Protein AF-A0A0N4UDK6-F1 (afdb_monomer_lite)

InterPro domains:
  IPR007019 Surfeit locus 6 [PTHR14369] (32-236)
  IPR029190 Ribosomal RNA-processing protein 14/surfeit locus protein 6, C-terminal domain [PF04935] (43-226)

Organism: Dracunculus medinensis (NCBI:txid318479)

pLDDT: mean 81.79, std 20.84, range [28.78, 98.62]

Sequence (236 aa):
MKSDVGTSNFDINAQKKNLSVICTENDNFANIDPLENRRLAMKKLEAKLEQLRGNKSAHQYEEERKAKRRLSKLKSKVRKKAMKEEGSKENKGYKFQIHFFRIHLKKSKKSKRDEFTGKDYKRLLEKADKRMERIEAIREKNPEKASHIEENIRWNKSFRRVEGQKIKDDPDLLRKSLLRKQKMKEIRRKKWDKRIQFTERKQALKQEKRMSNIQKRKESIKMKKLQKARKKGRIL

Foldseek 3Di:
DDDDDDDDDPDPVPPPPPPPDDDDPDDPVPDPDPVNVVVVVVVVVVVVVVVVVDVQDPVNVVVVVVVVVVVVVVVVVVVVVVVVVVVPDDDDDDDPPVPVPVPCPPPDPVNVLLAQADDPLVVLLVSLVVVVVVLVVVCVVPVVVSVVVVVVSVVVVVVCVVVVGDHDNDNVVSVVSVVVVVVVVVVVVVVVVVVVVVVVVVVVVVVVVVVVVVVVVVVVVVVVVVVVCVVVVNDD

Structure (mmCIF, N/CA/C/O backbone):
data_AF-A0A0N4UDK6-F1
#
_entry.id   AF-A0A0N4UDK6-F1
#
loop_
_atom_site.group_PDB
_atom_site.id
_atom_site.type_symbol
_atom_site.label_atom_id
_atom_site.label_alt_id
_atom_site.label_comp_id
_atom_site.label_asym_id
_atom_site.label_entity_id
_atom_site.label_seq_id
_atom_site.pdbx_PDB_ins_code
_atom_site.Cartn_x
_atom_site.Cartn_y
_atom_site.Cartn_z
_atom_site.occupancy
_atom_site.B_iso_or_equiv
_atom_site.auth_seq_id
_atom_site.auth_comp_id
_atom_site.auth_asym_id
_atom_site.auth_atom_id
_atom_site.pdbx_PDB_model_num
ATOM 1 N N . MET A 1 1 ? -11.840 -31.055 -59.568 1.00 46.69 1 MET A N 1
ATOM 2 C CA . MET A 1 1 ? -11.324 -30.712 -58.218 1.00 46.69 1 MET A CA 1
ATOM 3 C C . MET A 1 1 ? -9.956 -30.071 -58.436 1.00 46.69 1 MET A C 1
ATOM 5 O O . MET A 1 1 ? -9.103 -30.743 -58.983 1.00 46.69 1 MET A O 1
ATOM 9 N N . LYS A 1 2 ? -9.709 -28.778 -58.221 1.00 41.22 2 LYS A N 1
ATOM 10 C CA . LYS A 1 2 ? -9.958 -27.947 -57.035 1.00 41.22 2 LYS A CA 1
ATOM 11 C C . LYS A 1 2 ? -10.551 -26.582 -57.411 1.00 41.22 2 LYS A C 1
ATOM 13 O O . LYS A 1 2 ? -10.249 -26.032 -58.461 1.00 41.22 2 LYS A O 1
ATOM 18 N N . SER A 1 3 ? -11.407 -26.097 -56.524 1.00 40.62 3 SER A N 1
ATOM 19 C CA . SER A 1 3 ? -11.959 -24.750 -56.433 1.00 40.62 3 SER A CA 1
ATOM 20 C C . SER A 1 3 ? -10.946 -23.793 -55.802 1.00 40.62 3 SER A C 1
ATOM 22 O O . SER A 1 3 ? -10.449 -24.119 -54.727 1.00 40.62 3 SER A O 1
ATOM 24 N N . ASP A 1 4 ? -10.744 -22.609 -56.382 1.00 43.25 4 ASP A N 1
ATOM 25 C CA . ASP A 1 4 ? -10.165 -21.455 -55.686 1.00 43.25 4 ASP A CA 1
ATOM 26 C C . ASP A 1 4 ? -11.100 -20.251 -55.854 1.00 43.25 4 ASP A C 1
ATOM 28 O O . ASP A 1 4 ? -11.402 -19.797 -56.958 1.00 43.25 4 ASP A O 1
ATOM 32 N N . VAL A 1 5 ? -11.625 -19.789 -54.719 1.00 44.59 5 VAL A N 1
ATOM 33 C CA . VAL A 1 5 ? -12.582 -18.690 -54.588 1.00 44.59 5 VAL A CA 1
ATOM 34 C C . VAL A 1 5 ? -11.789 -17.384 -54.533 1.00 44.59 5 VAL A C 1
ATOM 36 O O . VAL A 1 5 ? -11.236 -17.023 -53.497 1.00 44.59 5 VAL A O 1
ATOM 39 N N . GLY A 1 6 ? -11.706 -16.689 -55.667 1.00 43.25 6 GLY A N 1
ATOM 40 C CA . GLY A 1 6 ? -11.107 -15.362 -55.768 1.00 43.25 6 GLY A CA 1
ATOM 41 C C . GLY A 1 6 ? -12.021 -14.298 -55.164 1.00 43.25 6 GLY A C 1
ATOM 42 O O . GLY A 1 6 ? -13.069 -13.975 -55.716 1.00 43.25 6 GLY A O 1
ATOM 43 N N . THR A 1 7 ? -11.617 -13.746 -54.024 1.00 43.59 7 THR A N 1
ATOM 44 C CA . THR A 1 7 ? -12.208 -12.556 -53.405 1.00 43.59 7 THR A CA 1
ATOM 45 C C . THR A 1 7 ? -12.218 -11.379 -54.383 1.00 43.59 7 THR A C 1
ATOM 47 O O . THR A 1 7 ? -11.163 -10.872 -54.766 1.00 43.59 7 THR A O 1
ATOM 50 N N . SER A 1 8 ? -13.419 -10.937 -54.763 1.00 42.22 8 SER A N 1
ATOM 51 C CA . SER A 1 8 ? -13.664 -9.744 -55.570 1.00 42.22 8 SER A CA 1
ATOM 52 C C . SER A 1 8 ? -13.243 -8.492 -54.798 1.00 42.22 8 SER A C 1
ATOM 54 O O . SER A 1 8 ? -13.936 -8.051 -53.877 1.00 42.22 8 SER A O 1
ATOM 56 N N . ASN A 1 9 ? -12.101 -7.920 -55.171 1.00 41.62 9 ASN A N 1
ATOM 57 C CA . ASN A 1 9 ? -11.689 -6.605 -54.705 1.00 41.62 9 ASN A CA 1
ATOM 58 C C . ASN A 1 9 ? -12.607 -5.551 -55.327 1.00 41.62 9 ASN A C 1
ATOM 60 O O . ASN A 1 9 ? -12.623 -5.339 -56.535 1.00 41.62 9 ASN A O 1
ATOM 64 N N . PHE A 1 10 ? -13.403 -4.929 -54.465 1.00 38.16 10 PHE A N 1
ATOM 65 C CA . PHE A 1 10 ? -14.299 -3.828 -54.779 1.00 38.16 10 PHE A CA 1
ATOM 66 C C . PHE A 1 10 ? -13.444 -2.592 -55.103 1.00 38.16 10 PHE A C 1
ATOM 68 O O . PHE A 1 10 ? -12.841 -1.988 -54.214 1.00 38.16 10 PHE A O 1
ATOM 75 N N . ASP A 1 11 ? -13.329 -2.265 -56.389 1.00 41.12 11 ASP A N 1
ATOM 76 C CA . ASP A 1 11 ? -12.462 -1.200 -56.892 1.00 41.12 11 ASP A CA 1
ATOM 77 C C . ASP A 1 11 ? -12.975 0.190 -56.474 1.00 41.12 11 ASP A C 1
ATOM 79 O O . ASP A 1 11 ? -13.940 0.737 -57.011 1.00 41.12 11 ASP A O 1
ATOM 83 N N . ILE A 1 12 ? -12.272 0.800 -55.517 1.00 46.69 12 ILE A N 1
ATOM 84 C CA . ILE A 1 12 ? -12.523 2.147 -54.966 1.00 46.69 12 ILE A CA 1
ATOM 85 C C . ILE A 1 12 ? -12.331 3.256 -56.029 1.00 46.69 12 ILE A C 1
ATOM 87 O O . ILE A 1 12 ? -12.726 4.407 -55.829 1.00 46.69 12 ILE A O 1
ATOM 91 N N . ASN A 1 13 ? -11.774 2.927 -57.197 1.00 49.16 13 ASN A N 1
ATOM 92 C CA . ASN A 1 13 ? -11.483 3.894 -58.256 1.00 49.16 13 ASN A CA 1
ATOM 93 C C . ASN A 1 13 ? -12.717 4.413 -59.012 1.00 49.16 13 ASN A C 1
ATOM 95 O O . ASN A 1 13 ? -12.634 5.471 -59.636 1.00 49.16 13 ASN A O 1
ATOM 99 N N . ALA A 1 14 ? -13.869 3.738 -58.938 1.00 51.34 14 ALA A N 1
ATOM 100 C CA . ALA A 1 14 ? -15.046 4.146 -59.708 1.00 51.34 14 ALA A CA 1
ATOM 101 C C . ALA A 1 14 ? -15.715 5.435 -59.184 1.00 51.34 14 ALA A C 1
ATOM 103 O O . ALA A 1 14 ? -16.272 6.199 -59.968 1.00 51.34 14 ALA A O 1
ATOM 104 N N . GLN A 1 15 ? -15.633 5.733 -57.881 1.00 46.38 15 GLN A N 1
ATOM 105 C CA . GLN A 1 15 ? -16.395 6.849 -57.294 1.00 46.38 15 GLN A CA 1
ATOM 106 C C . GLN A 1 15 ? -15.696 8.216 -57.344 1.00 46.38 15 GLN A C 1
ATOM 108 O O . GLN A 1 15 ? -16.333 9.234 -57.084 1.00 46.38 15 GLN A O 1
ATOM 113 N N . LYS A 1 16 ? -14.413 8.290 -57.722 1.00 45.53 16 LYS A N 1
ATOM 114 C CA . LYS A 1 16 ? -13.683 9.573 -57.758 1.00 45.53 16 LYS A CA 1
ATOM 115 C C . LYS A 1 16 ? -13.887 10.399 -59.033 1.00 45.53 16 LYS A C 1
ATOM 117 O O . LYS A 1 16 ? -13.431 11.536 -59.076 1.00 45.53 16 LYS A O 1
ATOM 122 N N . LYS A 1 17 ? -14.591 9.885 -60.047 1.00 46.41 17 LYS A N 1
ATOM 123 C CA . LYS A 1 17 ? -14.790 10.610 -61.317 1.00 46.41 17 LYS A CA 1
ATOM 124 C C . LYS A 1 17 ? -15.818 11.747 -61.264 1.00 46.41 17 LYS A C 1
ATOM 126 O O . LYS A 1 17 ? -15.806 12.574 -62.160 1.00 46.41 17 LYS A O 1
ATOM 131 N N . ASN A 1 18 ? -16.657 11.836 -60.229 1.00 42.22 18 ASN A N 1
ATOM 132 C CA . ASN A 1 18 ? -17.708 12.865 -60.159 1.00 42.22 18 ASN A CA 1
ATOM 133 C C . ASN A 1 18 ? -17.355 14.112 -59.333 1.00 42.22 18 ASN A C 1
ATOM 135 O O . ASN A 1 18 ? -18.202 14.983 -59.168 1.00 42.22 18 ASN A O 1
ATOM 139 N N . LEU A 1 19 ? -16.122 14.232 -58.830 1.00 40.19 19 LEU A N 1
ATOM 140 C CA . LEU A 1 19 ? -15.683 15.406 -58.062 1.00 40.19 19 LEU A CA 1
ATOM 141 C C . LEU A 1 19 ? -14.596 16.205 -58.797 1.00 40.19 19 LEU A C 1
ATOM 143 O O . LEU A 1 19 ? -13.672 16.729 -58.183 1.00 40.19 19 LEU A O 1
ATOM 147 N N . SER A 1 20 ? -14.682 16.262 -60.127 1.00 37.09 20 SER A N 1
ATOM 148 C CA . SER A 1 20 ? -13.764 17.010 -60.992 1.00 37.09 20 SER A CA 1
ATOM 149 C C . SER A 1 20 ? -14.450 18.231 -61.603 1.00 37.09 20 SER A C 1
ATOM 151 O O . SER A 1 20 ? -14.471 18.382 -62.819 1.00 37.09 20 SER A O 1
ATOM 153 N N . VAL A 1 21 ? -15.062 19.087 -60.784 1.00 38.84 21 VAL A N 1
ATOM 154 C CA . VAL A 1 21 ? -15.531 20.405 -61.230 1.00 38.84 21 VAL A CA 1
ATOM 155 C C . VAL A 1 21 ? -15.304 21.385 -60.077 1.00 38.84 21 VAL A C 1
ATOM 157 O O . VAL A 1 21 ? -15.968 21.299 -59.050 1.00 38.84 21 VAL A O 1
ATOM 160 N N . ILE A 1 22 ? -14.351 22.304 -60.272 1.00 32.62 22 ILE A N 1
ATOM 161 C CA . ILE A 1 22 ? -14.009 23.457 -59.415 1.00 32.62 22 ILE A CA 1
ATOM 162 C C . ILE A 1 22 ? -13.028 23.150 -58.267 1.00 32.62 22 ILE A C 1
ATOM 164 O O . ILE A 1 22 ? -13.377 23.144 -57.093 1.00 32.62 22 ILE A O 1
ATOM 168 N N . CYS A 1 23 ? -11.753 22.980 -58.612 1.00 28.78 23 CYS A N 1
ATOM 169 C CA . CYS A 1 23 ? -10.631 23.442 -57.792 1.00 28.78 23 CYS A CA 1
ATOM 170 C C . CYS A 1 23 ? -9.628 24.050 -58.769 1.00 28.78 23 CYS A C 1
ATOM 172 O O . CYS A 1 23 ? -9.112 23.361 -59.647 1.00 28.78 23 CYS A O 1
ATOM 174 N N . THR A 1 24 ? -9.465 25.364 -58.669 1.00 36.28 24 THR A N 1
ATOM 175 C CA . THR A 1 24 ? -8.584 26.176 -59.501 1.00 36.28 24 THR A CA 1
ATOM 176 C C . THR A 1 24 ? -7.159 25.648 -59.438 1.00 36.28 24 THR A C 1
ATOM 178 O O . THR A 1 24 ? -6.625 25.369 -58.367 1.00 36.28 24 THR A O 1
ATOM 181 N N . GLU A 1 25 ? -6.585 25.502 -60.622 1.00 42.53 25 GLU A N 1
ATOM 182 C CA . GLU A 1 25 ? -5.239 25.043 -60.920 1.00 42.53 25 GLU A CA 1
ATOM 183 C C . GLU A 1 25 ? -4.208 25.793 -60.063 1.00 42.53 25 GLU A C 1
ATOM 185 O O . GLU A 1 25 ? -3.965 26.973 -60.301 1.00 42.53 25 GLU A O 1
ATOM 190 N N . ASN A 1 26 ? -3.681 25.124 -59.024 1.00 43.06 26 ASN A N 1
ATOM 191 C CA . ASN A 1 26 ? -2.327 25.260 -58.442 1.00 43.06 26 ASN A CA 1
ATOM 192 C C . ASN A 1 26 ? -2.214 24.804 -56.969 1.00 43.06 26 ASN A C 1
ATOM 194 O O . ASN A 1 26 ? -1.383 25.324 -56.232 1.00 43.06 26 ASN A O 1
ATOM 198 N N . ASP A 1 27 ? -2.946 23.778 -56.528 1.00 35.38 27 ASP A N 1
ATOM 199 C CA . ASP A 1 27 ? -2.642 23.122 -55.246 1.00 35.38 27 ASP A CA 1
ATOM 200 C C . ASP A 1 27 ? -1.814 21.848 -55.472 1.00 35.38 27 ASP A C 1
ATOM 202 O O . ASP A 1 27 ? -2.305 20.717 -55.479 1.00 35.38 27 ASP A O 1
ATOM 206 N N . ASN A 1 28 ? -0.506 22.038 -55.660 1.00 42.78 28 ASN A N 1
ATOM 207 C CA . ASN A 1 28 ? 0.491 20.968 -55.607 1.00 42.78 28 ASN A CA 1
ATOM 208 C C . ASN A 1 28 ? 0.583 20.403 -54.172 1.00 42.78 28 ASN A C 1
ATOM 210 O O . ASN A 1 28 ? 1.475 20.753 -53.402 1.00 42.78 28 ASN A O 1
ATOM 214 N N . PHE A 1 29 ? -0.303 19.471 -53.809 1.00 46.41 29 PHE A N 1
ATOM 215 C CA . PHE A 1 29 ? -0.310 18.765 -52.513 1.00 46.41 29 PHE A CA 1
ATOM 216 C C . PHE A 1 29 ? 0.897 17.828 -52.265 1.00 46.41 29 PHE A C 1
ATOM 218 O O . PHE A 1 29 ? 0.921 17.103 -51.270 1.00 46.41 29 PHE A O 1
ATOM 225 N N . ALA A 1 30 ? 1.914 17.818 -53.133 1.00 46.06 30 ALA A N 1
ATOM 226 C CA . ALA A 1 30 ? 3.021 16.858 -53.075 1.00 46.06 30 ALA A CA 1
ATOM 227 C C . ALA A 1 30 ? 4.320 17.379 -52.422 1.00 46.06 30 ALA A C 1
ATOM 229 O O . ALA A 1 30 ? 5.269 16.612 -52.306 1.00 46.06 30 ALA A O 1
ATOM 230 N N . ASN A 1 31 ? 4.387 18.636 -51.961 1.00 51.00 31 ASN A N 1
ATOM 231 C CA . ASN A 1 31 ? 5.608 19.212 -51.365 1.00 51.00 31 ASN A CA 1
ATOM 232 C C . ASN A 1 31 ? 5.338 20.120 -50.148 1.00 51.00 31 ASN A C 1
ATOM 234 O O . ASN A 1 31 ? 5.901 21.204 -50.034 1.00 51.00 31 ASN A O 1
ATOM 238 N N . ILE A 1 32 ? 4.493 19.687 -49.206 1.00 52.47 32 ILE A N 1
ATOM 239 C CA . ILE A 1 32 ? 4.397 20.370 -47.904 1.00 52.47 32 ILE A CA 1
ATOM 240 C C . ILE A 1 32 ? 5.602 19.939 -47.053 1.00 52.47 32 ILE A C 1
ATOM 242 O O . ILE A 1 32 ? 5.598 18.865 -46.448 1.00 52.47 32 ILE A O 1
ATOM 246 N N . ASP A 1 33 ? 6.649 20.768 -47.032 1.00 71.75 33 ASP A N 1
ATOM 247 C CA . ASP A 1 33 ? 7.856 20.578 -46.220 1.00 71.75 33 ASP A CA 1
ATOM 248 C C . ASP A 1 33 ? 7.470 20.333 -44.739 1.00 71.75 33 ASP A C 1
ATOM 250 O O . ASP A 1 33 ? 6.726 21.130 -44.150 1.00 71.75 33 ASP A O 1
ATOM 254 N N . PRO A 1 34 ? 7.969 19.264 -44.079 1.00 75.88 34 PRO A N 1
ATOM 255 C CA . PRO A 1 34 ? 7.822 19.063 -42.635 1.00 75.88 34 PRO A CA 1
ATOM 256 C C . PRO A 1 34 ? 8.117 20.313 -41.785 1.00 75.88 34 PRO A C 1
ATOM 258 O O . PRO A 1 34 ? 7.550 20.474 -40.696 1.00 75.88 34 PRO A O 1
ATOM 261 N N . LEU A 1 35 ? 8.979 21.214 -42.269 1.00 80.31 35 LEU A N 1
ATOM 262 C CA . LEU A 1 35 ? 9.288 22.479 -41.611 1.00 80.31 35 LEU A CA 1
ATOM 263 C C . LEU A 1 35 ? 8.105 23.460 -41.596 1.00 80.31 35 LEU A C 1
ATOM 265 O O . LEU A 1 35 ? 7.903 24.157 -40.599 1.00 80.31 35 LEU A O 1
ATOM 269 N N . GLU A 1 36 ? 7.293 23.497 -42.649 1.00 81.62 36 GLU A N 1
ATOM 270 C CA . GLU A 1 36 ? 6.146 24.400 -42.768 1.00 81.62 36 GLU A CA 1
ATOM 271 C C . GLU A 1 36 ? 4.991 23.972 -41.856 1.00 81.62 36 GLU A C 1
ATOM 273 O O . GLU A 1 36 ? 4.435 24.790 -41.118 1.00 81.62 36 GLU A O 1
ATOM 278 N N . ASN A 1 37 ? 4.744 22.662 -41.760 1.00 80.56 37 ASN A N 1
ATOM 279 C CA . ASN A 1 37 ? 3.821 22.093 -40.774 1.00 80.56 37 ASN A CA 1
ATOM 280 C C . ASN A 1 37 ? 4.225 22.449 -39.334 1.00 80.56 37 ASN A C 1
ATOM 282 O O . ASN A 1 37 ? 3.378 22.802 -38.507 1.00 80.56 37 ASN A O 1
ATOM 286 N N . ARG A 1 38 ? 5.530 22.413 -39.028 1.00 84.19 38 ARG A N 1
ATOM 287 C CA . ARG A 1 38 ? 6.056 22.838 -37.723 1.00 84.19 38 ARG A CA 1
ATOM 288 C C . ARG A 1 38 ? 5.842 24.334 -37.488 1.00 84.19 38 ARG A C 1
ATOM 290 O O . ARG A 1 38 ? 5.436 24.706 -36.388 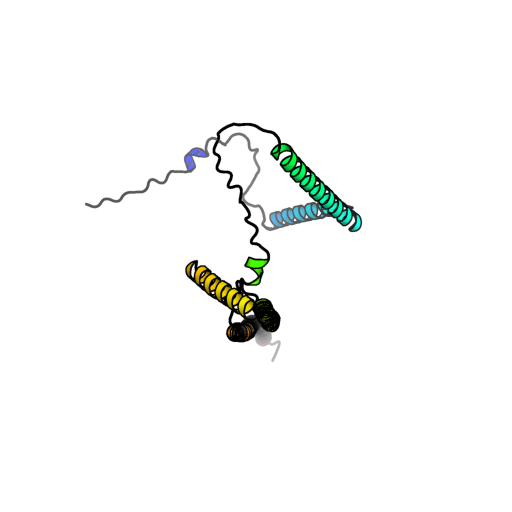1.00 84.19 38 ARG A O 1
ATOM 297 N N . ARG A 1 39 ? 6.080 25.186 -38.492 1.00 88.06 39 ARG A N 1
ATOM 298 C CA . ARG A 1 39 ? 5.824 26.638 -38.406 1.00 88.06 39 ARG A CA 1
ATOM 299 C C . ARG A 1 39 ? 4.348 26.927 -38.133 1.00 88.06 39 ARG A C 1
ATOM 301 O O . ARG A 1 39 ? 4.042 27.690 -37.219 1.00 88.06 39 ARG A O 1
ATOM 308 N N . LEU A 1 40 ? 3.437 26.263 -38.845 1.00 90.31 40 LEU A N 1
ATOM 309 C CA . LEU A 1 40 ? 1.996 26.402 -38.632 1.00 90.31 40 LEU A CA 1
ATOM 310 C C . LEU A 1 40 ? 1.575 25.937 -37.230 1.00 90.31 40 LEU A C 1
ATOM 312 O O . LEU A 1 40 ? 0.766 26.596 -36.577 1.00 90.31 40 LEU A O 1
ATOM 316 N N . ALA A 1 41 ? 2.139 24.828 -36.742 1.00 91.50 41 ALA A N 1
ATOM 317 C CA . ALA A 1 41 ? 1.888 24.335 -35.390 1.00 91.50 41 ALA A CA 1
ATOM 318 C C . ALA A 1 41 ? 2.382 25.315 -34.311 1.00 91.50 41 ALA A C 1
ATOM 320 O O . ALA A 1 41 ? 1.658 25.565 -33.347 1.00 91.50 41 ALA A O 1
ATOM 321 N N . MET A 1 42 ? 3.567 25.910 -34.491 1.00 93.56 42 MET A N 1
ATOM 322 C CA . MET A 1 42 ? 4.095 26.942 -33.590 1.00 93.56 42 MET A CA 1
ATOM 323 C C . MET A 1 42 ? 3.217 28.195 -33.595 1.00 93.56 42 MET A C 1
ATOM 325 O O . MET A 1 42 ? 2.846 28.665 -32.527 1.00 93.56 42 MET A O 1
ATOM 329 N N . LYS A 1 43 ? 2.787 28.669 -34.771 1.00 92.06 43 LYS A N 1
ATOM 330 C CA . LYS A 1 43 ? 1.879 29.821 -34.897 1.00 92.06 43 LYS A CA 1
ATOM 331 C C . LYS A 1 43 ? 0.527 29.567 -34.217 1.00 92.06 43 LYS A C 1
ATOM 333 O O . LYS A 1 43 ? 0.011 30.432 -33.516 1.00 92.06 43 LYS A O 1
ATOM 338 N N . LYS A 1 44 ? -0.035 28.358 -34.360 1.00 93.06 44 LYS A N 1
ATOM 339 C CA . LYS A 1 44 ? -1.259 27.934 -33.648 1.00 93.06 44 LYS A CA 1
ATOM 340 C C . LYS A 1 44 ? -1.059 27.880 -32.130 1.00 93.06 44 LYS A C 1
ATOM 342 O O . LYS A 1 44 ? -1.963 28.253 -31.386 1.00 93.06 44 LYS A O 1
ATOM 347 N N . LEU A 1 45 ? 0.098 27.400 -31.668 1.00 92.19 45 LEU A N 1
ATOM 348 C CA . LEU A 1 45 ? 0.448 27.371 -30.247 1.00 92.19 45 LEU A CA 1
ATOM 349 C C . LEU A 1 45 ? 0.561 28.793 -29.686 1.00 92.19 45 LEU A C 1
ATOM 351 O O . LEU A 1 45 ? 0.012 29.070 -28.626 1.00 92.19 45 LEU A O 1
ATOM 355 N N . GLU A 1 46 ? 1.236 29.681 -30.409 1.00 92.12 46 GLU A N 1
ATOM 356 C CA . GLU A 1 46 ? 1.454 31.075 -30.031 1.00 92.12 46 GLU A CA 1
ATOM 357 C C . GLU A 1 46 ? 0.133 31.847 -29.954 1.00 92.12 46 GLU A C 1
ATOM 359 O O . GLU A 1 46 ? -0.165 32.419 -28.910 1.00 92.12 46 GLU A O 1
ATOM 364 N N . ALA A 1 47 ? -0.738 31.716 -30.961 1.00 89.50 47 ALA A N 1
ATOM 365 C CA . ALA A 1 47 ? -2.092 32.276 -30.930 1.00 89.50 47 ALA A CA 1
ATOM 366 C C . ALA A 1 47 ? -2.928 31.735 -29.752 1.00 89.50 47 ALA A C 1
ATOM 368 O O . ALA A 1 47 ? -3.693 32.462 -29.120 1.00 89.50 47 ALA A O 1
ATOM 369 N N . LYS A 1 48 ? -2.771 30.450 -29.404 1.00 89.88 48 LYS A N 1
ATOM 370 C CA . LYS A 1 48 ? -3.444 29.858 -28.239 1.00 89.88 48 LYS A CA 1
ATOM 371 C C . LYS A 1 48 ? -2.881 30.379 -26.916 1.00 89.88 48 LYS A C 1
ATOM 373 O O . LYS A 1 48 ? -3.643 30.563 -25.970 1.00 89.88 48 LYS A O 1
ATOM 378 N N . LEU A 1 49 ? -1.571 30.609 -26.832 1.00 86.62 49 LEU A N 1
ATOM 379 C CA . LEU A 1 49 ? -0.936 31.235 -25.672 1.00 86.62 49 LEU A CA 1
ATOM 380 C C . LEU A 1 49 ? -1.373 32.693 -25.526 1.00 86.62 49 LEU A C 1
ATOM 382 O O . LEU A 1 49 ? -1.633 33.117 -24.407 1.00 86.62 49 LEU A O 1
ATOM 386 N N . GLU A 1 50 ? -1.516 33.427 -26.625 1.00 84.31 50 GLU A N 1
ATOM 387 C CA . GLU A 1 50 ? -2.030 34.797 -26.641 1.00 84.31 50 GLU A CA 1
ATOM 388 C C . GLU A 1 50 ? -3.486 34.864 -26.155 1.00 84.31 50 GLU A C 1
ATOM 390 O O . GLU A 1 50 ? -3.798 35.657 -25.273 1.00 84.31 50 GLU A O 1
ATOM 395 N N . GLN A 1 51 ? -4.353 33.946 -26.596 1.00 81.44 51 GLN A N 1
ATOM 396 C CA . GLN A 1 51 ? -5.715 33.817 -26.050 1.00 81.44 51 GLN A CA 1
ATOM 397 C C . GLN A 1 51 ? -5.735 33.457 -24.554 1.00 81.44 51 GLN A C 1
ATOM 399 O O . GLN A 1 51 ? -6.632 33.874 -23.819 1.00 81.44 51 GLN A O 1
ATOM 404 N N . LEU A 1 52 ? -4.769 32.653 -24.094 1.00 77.94 52 LEU A N 1
ATOM 405 C CA . LEU A 1 52 ? -4.636 32.258 -22.688 1.00 77.94 52 LEU A CA 1
ATOM 406 C C . LEU A 1 52 ? -3.972 33.328 -21.820 1.00 77.94 52 LEU A C 1
ATOM 408 O O . LEU A 1 52 ? -4.190 33.318 -20.605 1.00 77.94 52 LEU A O 1
ATOM 412 N N . ARG A 1 53 ? -3.230 34.274 -22.412 1.00 77.62 53 ARG A N 1
ATOM 413 C CA . ARG A 1 53 ? -2.850 35.549 -21.789 1.00 77.62 53 ARG A CA 1
ATOM 414 C C . ARG A 1 53 ? -4.097 36.428 -21.661 1.00 77.62 53 ARG A C 1
ATOM 416 O O . ARG A 1 53 ? -4.161 37.546 -22.150 1.00 77.62 53 ARG A O 1
ATOM 423 N N . GLY A 1 54 ? -5.123 35.923 -20.985 1.00 68.06 54 GLY A N 1
ATOM 424 C CA . GLY A 1 54 ? -6.189 36.774 -20.498 1.00 68.06 54 GLY A CA 1
ATOM 425 C C . GLY A 1 54 ? -5.581 37.776 -19.525 1.00 68.06 54 GLY A C 1
ATOM 426 O O . GLY A 1 54 ? -4.875 37.382 -18.599 1.00 68.06 54 GLY A O 1
ATOM 427 N N . ASN A 1 55 ? -5.910 39.056 -19.689 1.00 72.38 55 ASN A N 1
ATOM 428 C CA . ASN A 1 55 ? -5.497 40.161 -18.809 1.00 72.38 55 ASN A CA 1
ATOM 429 C C . ASN A 1 55 ? -6.073 40.062 -17.382 1.00 72.38 55 ASN A C 1
ATOM 431 O O . ASN A 1 55 ? -6.116 41.048 -16.648 1.00 72.38 55 ASN A O 1
ATOM 435 N N . LYS A 1 56 ? -6.567 38.884 -16.986 1.00 80.19 56 LYS A N 1
ATOM 436 C CA . LYS A 1 56 ? -7.147 38.660 -15.675 1.00 80.19 56 LYS A CA 1
ATOM 437 C C . LYS A 1 56 ? -6.026 38.411 -14.678 1.00 80.19 56 LYS A C 1
ATOM 439 O O . LYS A 1 56 ? -5.307 37.418 -14.788 1.00 80.19 56 LYS A O 1
ATOM 444 N N . SER A 1 57 ? -5.900 39.282 -13.684 1.00 83.56 57 SER A N 1
ATOM 445 C CA . SER A 1 57 ? -4.960 39.059 -12.586 1.00 83.56 57 SER A CA 1
ATOM 446 C C . SER A 1 57 ? -5.284 37.741 -11.865 1.00 83.56 57 SER A C 1
ATOM 448 O O . SER A 1 57 ? -6.435 37.293 -11.842 1.00 83.56 57 SER A O 1
ATOM 450 N N . ALA A 1 58 ? -4.288 37.103 -11.238 1.00 85.94 58 ALA A N 1
ATOM 451 C CA . ALA A 1 58 ? -4.499 35.859 -10.484 1.00 85.94 58 ALA A CA 1
ATOM 452 C C . ALA A 1 58 ? -5.631 35.990 -9.440 1.00 85.94 58 ALA A C 1
ATOM 454 O O . ALA A 1 58 ? -6.406 35.056 -9.230 1.00 85.94 58 ALA A O 1
ATOM 455 N N . HIS A 1 59 ? -5.776 37.185 -8.854 1.00 90.62 59 HIS A N 1
ATOM 456 C CA . HIS A 1 59 ? -6.869 37.535 -7.950 1.00 90.62 59 HIS A CA 1
ATOM 457 C C . HIS A 1 59 ? -8.246 37.480 -8.635 1.00 90.62 59 HIS A C 1
ATOM 459 O O . HIS A 1 59 ? -9.173 36.869 -8.106 1.00 90.62 59 HIS A O 1
ATOM 465 N N . GLN A 1 60 ? -8.385 38.042 -9.840 1.00 90.38 60 GLN A N 1
ATOM 466 C CA . GLN A 1 60 ? -9.637 37.993 -10.608 1.00 90.38 60 GLN A CA 1
ATOM 467 C C . GLN A 1 60 ? -10.031 36.555 -10.979 1.00 90.38 60 GLN A C 1
ATOM 469 O O . GLN A 1 60 ? -11.211 36.205 -10.924 1.00 90.38 60 GLN A O 1
ATOM 474 N N . TYR A 1 61 ? -9.057 35.696 -11.295 1.00 88.00 61 TYR A N 1
ATOM 475 C CA . TYR A 1 61 ? -9.311 34.275 -11.552 1.00 88.00 61 TYR A CA 1
ATOM 476 C C . TYR A 1 61 ? -9.803 33.530 -10.297 1.00 88.00 61 TYR A C 1
ATOM 478 O O . TYR A 1 61 ? -10.746 32.734 -10.368 1.00 88.00 61 TYR A O 1
ATOM 486 N N . GLU A 1 62 ? -9.199 33.795 -9.134 1.00 90.75 62 GLU A N 1
ATOM 487 C CA . GLU A 1 62 ? -9.614 33.200 -7.857 1.00 90.75 62 GLU A CA 1
ATOM 488 C C . GLU A 1 62 ? -11.035 33.648 -7.463 1.00 90.75 62 GLU A C 1
ATOM 490 O O . GLU A 1 62 ? -11.851 32.814 -7.050 1.00 90.75 62 GLU A O 1
ATOM 495 N N . GLU A 1 63 ? -11.372 34.927 -7.662 1.00 94.81 63 GLU A N 1
ATOM 496 C CA . GLU A 1 63 ? -12.715 35.465 -7.415 1.00 94.81 63 GLU A CA 1
ATOM 497 C C . GLU A 1 63 ? -13.765 34.887 -8.384 1.00 94.81 63 GLU A C 1
ATOM 499 O O . GLU A 1 63 ? -14.820 34.429 -7.932 1.00 94.81 63 GLU A O 1
ATOM 504 N N . GLU A 1 64 ? -13.465 34.757 -9.685 1.00 93.50 64 GLU A N 1
ATOM 505 C CA . GLU A 1 64 ? -14.349 34.085 -10.659 1.00 93.50 64 GLU A CA 1
ATOM 506 C C . GLU A 1 64 ? -14.593 32.613 -10.267 1.00 93.50 64 GLU A C 1
ATOM 508 O O . GLU A 1 64 ? -15.722 32.102 -10.309 1.00 93.50 64 GLU A O 1
ATOM 513 N N . ARG A 1 65 ? -13.543 31.918 -9.807 1.00 94.62 65 ARG A N 1
ATOM 514 C CA . ARG A 1 65 ? -13.635 30.532 -9.326 1.00 94.62 65 ARG A CA 1
ATOM 515 C C . ARG A 1 65 ? -14.509 30.422 -8.075 1.00 94.62 65 ARG A C 1
ATOM 517 O O . ARG A 1 65 ? -15.328 29.497 -7.982 1.00 94.62 65 ARG A O 1
ATOM 524 N N . LYS A 1 66 ? -14.368 31.337 -7.108 1.00 96.62 66 LYS A N 1
ATOM 525 C CA . LYS A 1 66 ? -15.235 31.396 -5.916 1.00 96.62 66 LYS A CA 1
ATOM 526 C C . LYS A 1 66 ? -16.684 31.714 -6.295 1.00 96.62 66 LYS A C 1
ATOM 528 O O . LYS A 1 66 ? -17.584 31.050 -5.771 1.00 96.62 66 LYS A O 1
ATOM 533 N N . ALA A 1 67 ? -16.924 32.636 -7.227 1.00 95.69 67 ALA A N 1
ATOM 534 C CA . ALA A 1 67 ? -18.258 32.981 -7.721 1.00 95.69 67 ALA A CA 1
ATOM 535 C C . ALA A 1 67 ? -18.953 31.784 -8.397 1.00 95.69 67 ALA A C 1
ATOM 537 O O . ALA A 1 67 ? -20.071 31.431 -8.012 1.00 95.69 67 ALA A O 1
ATOM 538 N N . LYS A 1 68 ? -18.265 31.053 -9.292 1.00 96.00 68 LYS A N 1
ATOM 539 C CA . LYS A 1 68 ? -18.783 29.804 -9.897 1.00 96.00 68 LYS A CA 1
ATOM 540 C C . LYS A 1 68 ? -19.127 28.747 -8.845 1.00 96.00 68 LYS A C 1
ATOM 542 O O . LYS A 1 68 ? -20.164 28.087 -8.938 1.00 96.00 68 LYS A O 1
ATOM 547 N N . ARG A 1 69 ? -18.299 28.601 -7.801 1.00 95.31 69 ARG A N 1
ATOM 548 C CA . ARG A 1 69 ? -18.586 27.695 -6.673 1.00 95.31 69 ARG A CA 1
ATOM 549 C C . ARG A 1 69 ? -19.816 28.136 -5.873 1.00 95.31 69 ARG A C 1
ATOM 551 O O . ARG A 1 69 ? -20.615 27.276 -5.497 1.00 95.31 69 ARG A O 1
ATOM 558 N N . ARG A 1 70 ? -19.989 29.439 -5.614 1.00 95.56 70 ARG A N 1
ATOM 559 C CA . ARG A 1 70 ? -21.179 29.997 -4.940 1.00 95.56 70 ARG A CA 1
ATOM 560 C C . ARG A 1 70 ? -22.446 29.751 -5.766 1.00 95.56 70 ARG A C 1
ATOM 562 O O . ARG A 1 70 ? -23.402 29.198 -5.225 1.00 95.56 70 ARG A O 1
ATOM 569 N N . LEU A 1 71 ? -22.413 30.031 -7.071 1.00 94.69 71 LEU A N 1
ATOM 570 C CA . LEU A 1 71 ? -23.532 29.793 -7.990 1.00 94.69 71 LEU A CA 1
ATOM 571 C C . LEU A 1 71 ? -23.898 28.303 -8.087 1.00 94.69 71 LEU A C 1
ATOM 573 O O . LEU A 1 71 ? -25.069 27.942 -8.008 1.00 94.69 71 LEU A O 1
ATOM 577 N N . SER A 1 72 ? -22.903 27.416 -8.173 1.00 96.12 72 SER A N 1
ATOM 578 C CA . SER A 1 72 ? -23.118 25.962 -8.185 1.00 96.12 72 SER A CA 1
ATOM 579 C C . SER A 1 72 ? -23.767 25.456 -6.888 1.00 96.12 72 SER A C 1
ATOM 581 O O . SER A 1 72 ? -24.729 24.682 -6.926 1.00 96.12 72 SER A O 1
ATOM 583 N N . LYS A 1 73 ? -23.306 25.946 -5.726 1.00 95.94 73 LYS A N 1
ATOM 584 C CA . LYS A 1 73 ? -23.924 25.636 -4.426 1.00 95.94 73 LYS A CA 1
ATOM 585 C C . LYS A 1 73 ? -25.362 26.155 -4.338 1.00 95.94 73 LYS A C 1
ATOM 587 O O . LYS A 1 73 ? -26.215 25.435 -3.819 1.00 95.94 73 LYS A O 1
ATOM 592 N N . LEU A 1 74 ? -25.640 27.356 -4.850 1.00 94.81 74 LEU A N 1
ATOM 593 C CA . LEU A 1 74 ? -26.988 27.927 -4.893 1.00 94.81 74 LEU A CA 1
ATOM 594 C C . LEU A 1 74 ? -27.912 27.094 -5.792 1.00 94.81 74 LEU A C 1
ATOM 596 O O . LEU A 1 74 ? -28.947 26.629 -5.323 1.00 94.81 74 LEU A O 1
ATOM 600 N N . LYS A 1 75 ? -27.491 26.786 -7.027 1.00 95.25 75 LYS A N 1
ATOM 601 C CA . LYS A 1 75 ? -28.244 25.941 -7.971 1.00 95.25 75 LYS A CA 1
ATOM 602 C C . LYS A 1 75 ? -28.530 24.549 -7.399 1.00 95.25 75 LYS A C 1
ATOM 604 O O . LYS A 1 75 ? -29.633 24.032 -7.543 1.00 95.25 75 LYS A O 1
ATOM 609 N N . SER A 1 76 ? -27.567 23.950 -6.691 1.00 92.50 76 SER A N 1
ATOM 610 C CA . SER A 1 76 ? -27.763 22.666 -6.003 1.00 92.50 76 SER A CA 1
ATOM 611 C C . SER A 1 76 ? -28.781 22.753 -4.858 1.00 92.50 76 SER A C 1
ATOM 613 O O . SER A 1 76 ? -29.589 21.837 -4.702 1.00 92.50 76 SER A O 1
ATOM 615 N N . LYS A 1 77 ? -28.776 23.839 -4.071 1.00 94.06 77 LYS A N 1
ATOM 616 C CA . LYS A 1 77 ? -29.776 24.070 -3.015 1.00 94.06 77 LYS A CA 1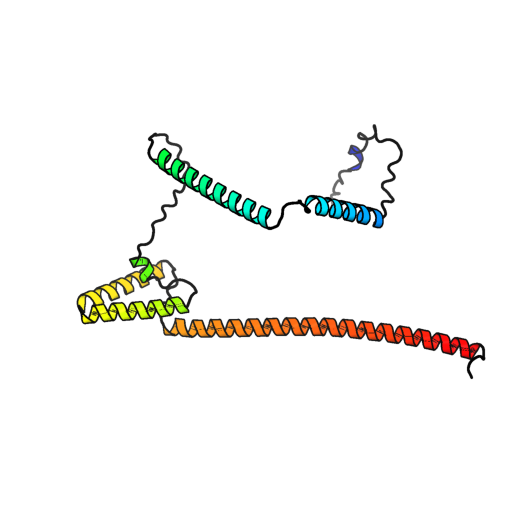
ATOM 617 C C . LYS A 1 77 ? -31.174 24.290 -3.594 1.00 94.06 77 LYS A C 1
ATOM 619 O O . LYS A 1 77 ? -32.106 23.660 -3.109 1.00 94.06 77 LYS A O 1
ATOM 624 N N . VAL A 1 78 ? -31.302 25.105 -4.645 1.00 91.81 78 VAL A N 1
ATOM 625 C CA . VAL A 1 78 ? -32.574 25.339 -5.352 1.00 91.81 78 VAL A CA 1
ATOM 626 C C . VAL A 1 78 ? -33.121 24.026 -5.907 1.00 91.81 78 VAL A C 1
ATOM 628 O O . VAL A 1 78 ? -34.255 23.675 -5.609 1.00 91.81 78 VAL A O 1
ATOM 631 N N . ARG A 1 79 ? -32.290 23.224 -6.592 1.00 90.12 79 ARG A N 1
ATOM 632 C CA . ARG A 1 79 ? -32.691 21.895 -7.087 1.00 90.12 79 ARG A CA 1
ATOM 633 C C . ARG A 1 79 ? -33.167 20.971 -5.962 1.00 90.12 79 ARG A C 1
ATOM 635 O O . ARG A 1 79 ? -34.161 20.280 -6.126 1.00 90.12 79 ARG A O 1
ATOM 642 N N . LYS A 1 80 ? -32.478 20.951 -4.816 1.00 87.06 80 LYS A N 1
ATOM 643 C CA . LYS A 1 80 ? -32.903 20.152 -3.653 1.00 87.06 80 LYS A CA 1
ATOM 644 C C . LYS A 1 80 ? -34.216 20.643 -3.042 1.00 87.06 80 LYS A C 1
ATOM 646 O O . LYS A 1 80 ? -34.974 19.812 -2.560 1.00 87.06 80 LYS A O 1
ATOM 651 N N . LYS A 1 81 ? -34.464 21.958 -3.032 1.00 88.81 81 LYS A N 1
ATOM 652 C CA . LYS A 1 81 ? -35.714 22.543 -2.529 1.00 88.81 81 LYS A CA 1
ATOM 653 C C . LYS A 1 81 ? -36.879 22.232 -3.475 1.00 88.81 81 LYS A C 1
ATOM 655 O O . LYS A 1 81 ? -37.869 21.693 -3.005 1.00 88.81 81 LYS A O 1
ATOM 660 N N . ALA A 1 82 ? -36.694 22.410 -4.785 1.00 83.56 82 ALA A N 1
ATOM 661 C CA . ALA A 1 82 ? -37.677 22.035 -5.805 1.00 83.56 82 ALA A CA 1
ATOM 662 C C . ALA A 1 82 ? -38.039 20.540 -5.743 1.00 83.56 82 ALA A C 1
ATOM 664 O O . ALA A 1 82 ? -39.208 20.198 -5.647 1.00 83.56 82 ALA A O 1
ATOM 665 N N . MET A 1 83 ? -37.045 19.642 -5.654 1.00 76.62 83 MET A N 1
ATOM 666 C CA . MET A 1 83 ? -37.307 18.200 -5.489 1.00 76.62 83 MET A CA 1
ATOM 667 C C . MET A 1 83 ? -38.032 17.855 -4.177 1.00 76.62 83 MET A C 1
ATOM 669 O O . MET A 1 83 ? -38.648 16.798 -4.085 1.00 76.62 83 MET A O 1
ATOM 673 N N . LYS A 1 84 ? -37.936 18.704 -3.145 1.00 79.25 84 LYS A N 1
ATOM 674 C CA . LYS A 1 84 ? -38.647 18.512 -1.875 1.00 79.25 84 LYS A CA 1
ATOM 675 C C . LYS A 1 84 ? -40.087 19.036 -1.941 1.00 79.25 84 LYS A C 1
ATOM 677 O O . LYS A 1 84 ? -40.951 18.417 -1.337 1.00 79.25 84 LYS A O 1
ATOM 682 N N . GLU A 1 85 ? -40.328 20.138 -2.654 1.00 70.38 85 GLU A N 1
ATOM 683 C CA . GLU A 1 85 ? -41.656 20.748 -2.841 1.00 70.38 85 GLU A CA 1
ATOM 684 C C . GLU A 1 85 ? -42.517 19.988 -3.863 1.00 70.38 85 GLU A C 1
ATOM 686 O O . GLU A 1 85 ? -43.712 19.807 -3.639 1.00 70.38 85 GLU A O 1
ATOM 691 N N . GLU A 1 86 ? -41.923 19.470 -4.945 1.00 60.28 86 GLU A N 1
ATOM 692 C CA . GLU A 1 86 ? -42.637 18.591 -5.886 1.00 60.28 86 GLU A CA 1
ATOM 693 C C . GLU A 1 86 ? -42.959 17.226 -5.270 1.00 60.28 86 GLU A C 1
ATOM 695 O O . GLU A 1 86 ? -43.988 16.637 -5.578 1.00 60.28 86 GLU A O 1
ATOM 700 N N . GLY A 1 87 ? -42.138 16.751 -4.327 1.00 53.34 87 GLY A N 1
ATOM 701 C CA . GLY A 1 87 ? -42.378 15.491 -3.622 1.00 53.34 87 GLY A CA 1
ATOM 702 C C . GLY A 1 87 ? -43.627 15.471 -2.730 1.00 53.34 87 GLY A C 1
ATOM 703 O O . GLY A 1 87 ? -43.963 14.405 -2.222 1.00 53.34 87 GLY A O 1
ATOM 704 N N . SER A 1 88 ? -44.302 16.610 -2.520 1.00 49.03 88 SER A N 1
ATOM 705 C CA . SER A 1 88 ? -45.527 16.701 -1.710 1.00 49.03 88 SER A CA 1
ATOM 706 C C . SER A 1 88 ? -46.809 16.972 -2.501 1.00 49.03 88 SER A C 1
ATOM 708 O O . SER A 1 88 ? -47.861 17.090 -1.880 1.00 49.03 88 SER A O 1
ATOM 710 N N . LYS A 1 89 ? -46.767 17.076 -3.837 1.00 39.56 89 LYS A N 1
ATOM 711 C CA . LYS A 1 89 ? -47.985 17.235 -4.647 1.00 39.56 89 LYS A CA 1
ATOM 712 C C . LYS A 1 89 ? -48.325 15.927 -5.352 1.00 39.56 89 LYS A C 1
ATOM 714 O O . LYS A 1 89 ? -47.547 15.406 -6.143 1.00 39.56 89 LYS A O 1
ATOM 719 N N . GLU A 1 90 ? -49.491 15.405 -4.997 1.00 34.31 90 GLU A N 1
ATOM 720 C CA . GLU A 1 90 ? -50.163 14.261 -5.602 1.00 34.31 90 GLU A CA 1
ATOM 721 C C . GLU A 1 90 ? -50.106 14.301 -7.136 1.00 34.31 90 GLU A C 1
ATOM 723 O O . GLU A 1 90 ? -50.414 15.325 -7.742 1.00 34.31 90 GLU A O 1
ATOM 728 N N . ASN A 1 91 ? -49.824 13.163 -7.777 1.00 36.59 91 ASN A N 1
ATOM 729 C CA . ASN A 1 91 ? -50.866 12.532 -8.581 1.00 36.59 91 ASN A CA 1
ATOM 730 C C . ASN A 1 91 ? -50.535 11.111 -9.040 1.00 36.59 91 ASN A C 1
ATOM 732 O O . ASN A 1 91 ? -49.411 10.748 -9.384 1.00 36.59 91 ASN A O 1
ATOM 736 N N . LYS A 1 92 ? -51.615 10.335 -9.017 1.00 39.41 92 LYS A N 1
ATOM 737 C CA . LYS A 1 92 ? -51.805 8.968 -9.482 1.00 39.41 92 LYS A CA 1
ATOM 738 C C . LYS A 1 92 ? -51.508 8.903 -10.983 1.00 39.41 92 LYS A C 1
ATOM 740 O O . LYS A 1 92 ? -52.032 9.700 -11.751 1.00 39.41 92 LYS A O 1
ATOM 745 N N . GLY A 1 93 ? -50.691 7.945 -11.404 1.00 35.50 93 GLY A N 1
ATOM 746 C CA . GLY A 1 93 ? -50.342 7.784 -12.813 1.00 35.50 93 GLY A CA 1
ATOM 747 C C . GLY A 1 93 ? -49.319 6.681 -13.003 1.00 35.50 93 GLY A C 1
ATOM 748 O O . GLY A 1 93 ? -48.115 6.916 -12.996 1.00 35.50 93 GLY A O 1
ATOM 749 N N . TYR A 1 94 ? -49.817 5.457 -13.128 1.00 37.59 94 TYR A N 1
ATOM 750 C CA . TYR A 1 94 ? -49.042 4.254 -13.380 1.00 37.59 94 TYR A CA 1
ATOM 751 C C . TYR A 1 94 ? -48.222 4.387 -14.669 1.00 37.59 94 TYR A C 1
ATOM 753 O O . TYR A 1 94 ? -48.711 4.181 -15.774 1.00 37.59 94 TYR A O 1
ATOM 761 N N . LYS A 1 95 ? -46.929 4.652 -14.519 1.00 38.53 95 LYS A N 1
ATOM 762 C CA . LYS A 1 95 ? -45.903 4.150 -15.428 1.00 38.53 95 LYS A CA 1
ATOM 763 C C . LYS A 1 95 ? -44.768 3.699 -14.532 1.00 38.53 95 LYS A C 1
ATOM 765 O O . LYS A 1 95 ? -44.002 4.519 -14.035 1.00 38.53 95 LYS A O 1
ATOM 770 N N . PHE A 1 96 ? -44.732 2.395 -14.258 1.00 41.59 96 PHE A N 1
ATOM 771 C CA . PHE A 1 96 ? -43.697 1.706 -13.482 1.00 41.59 96 PHE A CA 1
ATOM 772 C C . PHE A 1 96 ? -42.357 1.762 -14.234 1.00 41.59 96 PHE A C 1
ATOM 774 O O . PHE A 1 96 ? -41.764 0.761 -14.619 1.00 41.59 96 PHE A O 1
ATOM 781 N N . GLN A 1 97 ? -41.844 2.965 -14.461 1.00 48.62 97 GLN A N 1
ATOM 782 C CA . GLN A 1 97 ? -40.424 3.151 -14.603 1.00 48.62 97 GLN A CA 1
ATOM 783 C C . GLN A 1 97 ? -39.910 2.883 -13.200 1.00 48.62 97 GLN A C 1
ATOM 785 O O . GLN A 1 97 ? -40.153 3.682 -12.298 1.00 48.62 97 GLN A O 1
ATOM 790 N N . ILE A 1 98 ? -39.328 1.700 -12.994 1.00 51.91 98 ILE A N 1
ATOM 791 C CA . ILE A 1 98 ? -38.683 1.305 -11.743 1.00 51.91 98 ILE A CA 1
ATOM 792 C C . ILE A 1 98 ? -37.530 2.288 -11.538 1.00 51.91 98 ILE A C 1
ATOM 794 O O . ILE A 1 98 ? -36.367 2.021 -11.832 1.00 51.91 98 ILE A O 1
ATOM 798 N N . HIS A 1 99 ? -37.860 3.490 -11.077 1.00 45.53 99 HIS A N 1
ATOM 799 C CA . HIS A 1 99 ? -36.919 4.368 -10.452 1.00 45.53 99 HIS A CA 1
ATOM 800 C C . HIS A 1 99 ? -36.622 3.624 -9.170 1.00 45.53 99 HIS A C 1
ATOM 802 O O . HIS A 1 99 ? -37.429 3.604 -8.242 1.00 45.53 99 HIS A O 1
ATOM 808 N N . PHE A 1 100 ? -35.504 2.903 -9.186 1.00 53.88 100 PHE A N 1
ATOM 809 C CA . PHE A 1 100 ? -34.885 2.349 -8.004 1.00 53.88 100 PHE A CA 1
ATOM 810 C C . PHE A 1 100 ? -34.597 3.545 -7.098 1.00 53.88 100 PHE A C 1
ATOM 812 O O . PHE A 1 100 ? -33.496 4.100 -7.091 1.00 53.88 100 PHE A O 1
ATOM 819 N N . PHE A 1 101 ? -35.623 4.006 -6.378 1.00 53.41 101 PHE A N 1
ATOM 820 C CA . PHE A 1 101 ? -35.472 4.825 -5.205 1.00 53.41 101 PHE A CA 1
ATOM 821 C C . PHE A 1 101 ? -34.603 3.962 -4.326 1.00 53.41 101 PHE A C 1
ATOM 823 O O . PHE A 1 101 ? -35.043 2.985 -3.730 1.00 53.41 101 PHE A O 1
ATOM 830 N N . ARG A 1 102 ? -33.308 4.259 -4.371 1.00 57.69 102 ARG A N 1
ATOM 831 C CA . ARG A 1 102 ? -32.297 3.647 -3.544 1.00 57.69 102 ARG A CA 1
ATOM 832 C C . ARG A 1 102 ? -32.701 4.042 -2.140 1.00 57.69 102 ARG A C 1
ATOM 834 O O . ARG A 1 102 ? -32.311 5.108 -1.665 1.00 57.69 102 ARG A O 1
ATOM 841 N N . ILE A 1 103 ? -33.557 3.234 -1.515 1.00 60.81 103 ILE A N 1
ATOM 842 C CA . ILE A 1 103 ? -33.894 3.362 -0.112 1.00 60.81 103 ILE A CA 1
ATOM 843 C C . ILE A 1 103 ? -32.557 3.131 0.568 1.00 60.81 103 ILE A C 1
ATOM 845 O O . ILE A 1 103 ? -32.077 2.012 0.733 1.00 60.81 103 ILE A O 1
ATOM 849 N N . HIS A 1 104 ? -31.862 4.224 0.857 1.00 64.94 104 HIS A N 1
ATOM 850 C CA . HIS A 1 104 ? -30.670 4.190 1.663 1.00 64.94 104 HIS A CA 1
ATOM 851 C C . HIS A 1 104 ? -31.166 3.898 3.074 1.00 64.94 104 HIS A C 1
ATOM 853 O O . HIS A 1 104 ? -31.334 4.827 3.865 1.00 64.94 104 HIS A O 1
ATOM 859 N N . LEU A 1 105 ? -31.417 2.620 3.386 1.00 66.62 105 LEU A N 1
ATOM 860 C CA . LEU A 1 105 ? -31.564 2.170 4.761 1.00 66.62 105 LEU A CA 1
ATOM 861 C C . LEU A 1 105 ? -30.257 2.542 5.457 1.00 66.62 105 LEU A C 1
ATOM 863 O O . LEU A 1 105 ? -29.219 1.886 5.326 1.00 66.62 105 LEU A O 1
ATOM 867 N N . LYS A 1 106 ? -30.269 3.690 6.135 1.00 70.31 106 LYS A N 1
ATOM 868 C CA . LYS A 1 106 ? -29.132 4.155 6.910 1.00 70.31 106 LYS A CA 1
ATOM 869 C C . LYS A 1 106 ? -28.985 3.162 8.051 1.00 70.31 106 LYS A C 1
ATOM 871 O O . LYS A 1 106 ? -29.728 3.229 9.023 1.00 70.31 106 LYS A O 1
ATOM 876 N N . LYS A 1 107 ? -28.008 2.254 7.930 1.00 71.00 107 LYS A N 1
ATOM 877 C CA . LYS A 1 107 ? -27.580 1.379 9.029 1.00 71.00 107 LYS A CA 1
ATOM 878 C C . LYS A 1 107 ? -27.496 2.209 10.316 1.00 71.00 107 LYS A C 1
ATOM 880 O O . LYS A 1 107 ? -26.838 3.262 10.324 1.00 71.00 107 LYS A O 1
ATOM 885 N N . SER A 1 108 ? -28.176 1.750 11.365 1.00 79.94 108 SER A N 1
ATOM 886 C CA . SER A 1 108 ? -28.203 2.423 12.662 1.00 79.94 108 SER A CA 1
ATOM 887 C C . SER A 1 108 ? -26.783 2.605 13.213 1.00 79.94 108 SER A C 1
ATOM 889 O O . SER A 1 108 ? -25.854 1.859 12.886 1.00 79.94 108 SER A O 1
ATOM 891 N N . LYS A 1 109 ? -26.576 3.615 14.068 1.00 80.31 109 LYS A N 1
ATOM 892 C CA . LYS A 1 109 ? -25.265 3.829 14.712 1.00 80.31 109 LYS A CA 1
ATOM 893 C C . LYS A 1 109 ? -24.816 2.590 15.505 1.00 80.31 109 LYS A C 1
ATOM 895 O O . LYS A 1 109 ? -23.617 2.341 15.587 1.00 80.31 109 LYS A O 1
ATOM 900 N N . LYS A 1 110 ? -25.767 1.807 16.037 1.00 79.12 110 LYS A N 1
ATOM 901 C CA . LYS A 1 110 ? -25.520 0.549 16.756 1.00 79.12 110 LYS A CA 1
ATOM 902 C C . LYS A 1 110 ? -24.963 -0.531 15.826 1.00 79.12 110 LYS A C 1
ATOM 904 O O . LYS A 1 110 ? -23.886 -1.044 16.101 1.00 79.12 110 LYS A O 1
ATOM 909 N N . SER A 1 111 ? -25.593 -0.792 14.677 1.00 79.69 111 SER A N 1
ATOM 910 C CA . SER A 1 111 ? -25.120 -1.848 13.764 1.00 79.69 111 SER A CA 1
ATOM 911 C C . SER A 1 111 ? -23.755 -1.551 13.137 1.00 79.69 111 SER A C 1
ATOM 913 O O . SER A 1 111 ? -22.993 -2.474 12.856 1.00 79.69 111 SER A O 1
ATOM 915 N N . LYS A 1 112 ? -23.404 -0.269 12.969 1.00 84.44 112 LYS A N 1
ATOM 916 C CA . LYS A 1 112 ? -22.064 0.145 12.520 1.00 84.44 112 LYS A CA 1
ATOM 917 C C . LYS A 1 112 ? -20.996 -0.010 13.603 1.00 84.44 112 LYS A C 1
ATOM 919 O O . LYS A 1 112 ? -19.820 -0.167 13.272 1.00 84.44 112 LYS A O 1
ATOM 924 N N . ARG A 1 113 ? -21.366 0.067 14.886 1.00 86.06 113 ARG A N 1
ATOM 925 C CA . ARG A 1 113 ? -20.417 0.059 16.012 1.00 86.06 113 ARG A CA 1
ATOM 926 C C . ARG A 1 113 ? -19.736 -1.291 16.199 1.00 86.06 113 ARG A C 1
ATOM 928 O O . ARG A 1 113 ? -18.575 -1.293 16.574 1.00 86.06 113 ARG A O 1
ATOM 935 N N . ASP A 1 114 ? -20.396 -2.387 15.846 1.00 85.00 114 ASP A N 1
ATOM 936 C CA . ASP A 1 114 ? -19.842 -3.741 16.006 1.00 85.00 114 ASP A CA 1
ATOM 937 C C . ASP A 1 114 ? -19.496 -4.402 14.654 1.00 85.00 114 ASP A C 1
ATOM 939 O O . ASP A 1 114 ? -19.219 -5.590 14.564 1.00 85.00 114 ASP A O 1
ATOM 943 N N . GLU A 1 115 ? -19.471 -3.617 13.572 1.00 87.94 115 GLU A N 1
ATOM 944 C CA . GLU A 1 115 ? -19.110 -4.079 12.227 1.00 87.94 115 GLU A CA 1
ATOM 945 C C . GLU A 1 115 ? -17.591 -3.990 11.979 1.00 87.94 115 GLU A C 1
ATOM 947 O O . GLU A 1 115 ? -17.072 -2.923 11.644 1.00 87.94 115 GLU A O 1
ATOM 952 N N . PHE A 1 116 ? -16.850 -5.090 12.108 1.00 91.75 116 PHE A N 1
ATOM 953 C CA . PHE A 1 116 ? -15.401 -5.135 11.844 1.00 91.75 116 PHE A CA 1
ATOM 954 C C . PHE A 1 116 ? -15.093 -5.470 10.385 1.00 91.75 116 PHE A C 1
ATOM 956 O O . PHE A 1 116 ? -14.510 -6.502 10.046 1.00 91.75 116 PHE A O 1
ATOM 963 N N . THR A 1 117 ? -15.503 -4.566 9.503 1.00 89.00 117 THR A N 1
ATOM 964 C CA . THR A 1 117 ? -15.249 -4.660 8.064 1.00 89.00 117 THR A CA 1
ATOM 965 C C . THR A 1 117 ? -14.212 -3.620 7.638 1.00 89.00 117 THR A C 1
ATOM 967 O O . THR A 1 117 ? -13.974 -2.623 8.319 1.00 89.00 117 THR A O 1
ATOM 970 N N . GLY A 1 118 ? -13.561 -3.849 6.495 1.00 90.44 118 GLY A N 1
ATOM 971 C CA . GLY A 1 118 ? -12.625 -2.890 5.903 1.00 90.44 118 GLY A CA 1
ATOM 972 C C . GLY A 1 118 ? -11.147 -3.284 5.984 1.00 90.44 118 GLY A C 1
ATOM 973 O O . GLY A 1 118 ? -10.777 -4.437 6.237 1.00 90.44 118 GLY A O 1
ATOM 974 N N . LYS A 1 119 ? -10.278 -2.322 5.651 1.00 89.81 119 LYS A N 1
ATOM 975 C CA . LYS A 1 119 ? -8.822 -2.516 5.457 1.00 89.81 119 LYS A CA 1
ATOM 976 C C . LYS A 1 119 ? -7.956 -1.629 6.370 1.00 89.81 119 LYS A C 1
ATOM 978 O O . LYS A 1 119 ? -6.723 -1.664 6.275 1.00 89.81 119 LYS A O 1
ATOM 983 N N . ASP A 1 120 ? -8.589 -0.864 7.256 1.00 93.06 120 ASP A N 1
ATOM 984 C CA . ASP A 1 120 ? -7.931 0.066 8.174 1.00 93.06 120 ASP A CA 1
ATOM 985 C C . ASP A 1 120 ? -7.677 -0.593 9.526 1.00 93.06 120 ASP A C 1
ATOM 987 O O . ASP A 1 120 ? -8.348 -0.319 10.514 1.00 93.06 120 ASP A O 1
ATOM 991 N N . TYR A 1 121 ? -6.676 -1.473 9.563 1.00 94.19 121 TYR A N 1
ATOM 992 C CA . TYR A 1 121 ? -6.366 -2.293 10.738 1.00 94.19 121 TYR A CA 1
ATOM 993 C C . TYR A 1 121 ? -6.124 -1.486 12.027 1.00 94.19 121 TYR A C 1
ATOM 995 O O . TYR A 1 121 ? -6.494 -1.962 13.089 1.00 94.19 121 TYR A O 1
ATOM 1003 N N . LYS A 1 122 ? -5.588 -0.256 11.943 1.00 94.00 122 LYS A N 1
ATOM 1004 C CA . LYS A 1 122 ? -5.428 0.637 13.108 1.00 94.00 122 LYS A CA 1
ATOM 1005 C C . LYS A 1 122 ? -6.783 1.001 13.729 1.00 94.00 122 LYS A C 1
ATOM 1007 O O . LYS A 1 122 ? -6.986 0.812 14.918 1.00 94.00 122 LYS A O 1
ATOM 1012 N N . ARG A 1 123 ? -7.734 1.440 12.897 1.00 94.31 123 ARG A N 1
ATOM 1013 C CA . ARG A 1 123 ? -9.098 1.775 13.332 1.00 94.31 123 ARG A CA 1
ATOM 1014 C C . ARG A 1 123 ? -9.866 0.547 13.809 1.00 94.31 123 ARG A C 1
ATOM 1016 O O . ARG A 1 123 ? -10.685 0.664 14.708 1.00 94.31 123 ARG A O 1
ATOM 1023 N N . LEU A 1 124 ? -9.635 -0.614 13.190 1.00 95.38 124 LEU A N 1
ATOM 1024 C CA . LEU A 1 124 ? -10.243 -1.867 13.641 1.00 95.38 124 LEU A CA 1
ATOM 1025 C C . LEU A 1 124 ? -9.717 -2.280 15.022 1.00 95.38 124 LEU A C 1
ATOM 1027 O O . LEU A 1 124 ? -10.510 -2.760 15.819 1.00 95.38 124 LEU A O 1
ATOM 1031 N N . LEU A 1 125 ? -8.432 -2.058 15.311 1.00 95.38 125 LEU A N 1
ATOM 1032 C CA . LEU A 1 125 ? -7.851 -2.355 16.621 1.00 95.38 125 LEU A CA 1
ATOM 1033 C C . LEU A 1 125 ? -8.444 -1.443 17.702 1.00 95.38 125 LEU A C 1
ATOM 1035 O O . LEU A 1 125 ? -9.046 -1.942 18.640 1.00 95.38 125 LEU A O 1
ATOM 1039 N N . GLU A 1 126 ? -8.443 -0.125 17.473 1.00 94.81 126 GLU A N 1
ATOM 1040 C CA . GLU A 1 126 ? -9.100 0.844 18.370 1.00 94.81 126 GLU A CA 1
ATOM 1041 C C . GLU A 1 126 ? -10.584 0.509 18.602 1.00 94.81 126 GLU A C 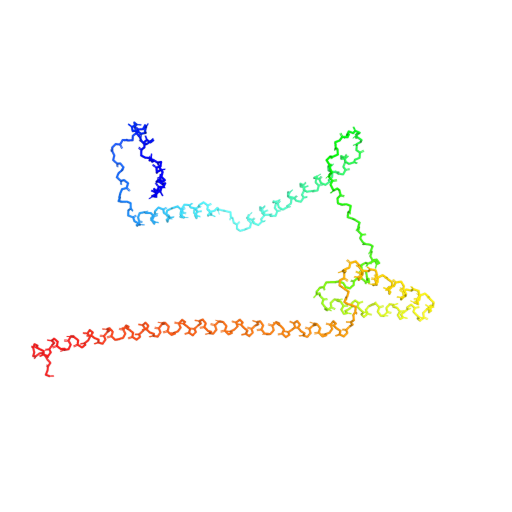1
ATOM 1043 O O . GLU A 1 126 ? -11.147 0.766 19.663 1.00 94.81 126 GLU A O 1
ATOM 1048 N N . LYS A 1 127 ? -11.256 -0.045 17.588 1.00 94.44 127 LYS A N 1
ATOM 1049 C CA . LYS A 1 127 ? -12.654 -0.472 17.679 1.00 94.44 127 LYS A CA 1
ATOM 1050 C C . LYS A 1 127 ? -12.825 -1.751 18.499 1.00 94.44 127 LYS A C 1
ATOM 1052 O O . LYS A 1 127 ? -13.855 -1.885 19.157 1.00 94.44 127 LYS A O 1
ATOM 1057 N N . ALA A 1 128 ? -11.863 -2.6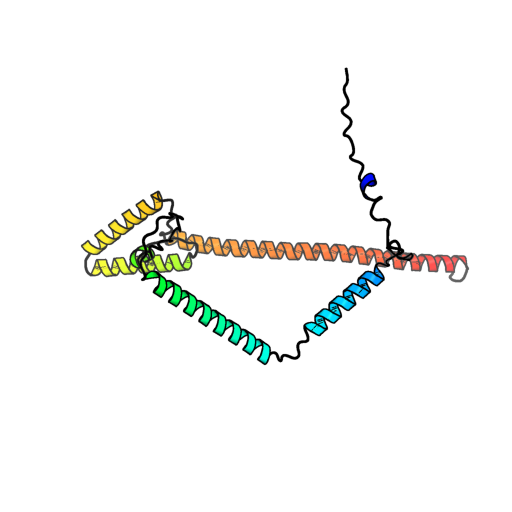70 18.436 1.00 94.44 128 ALA A N 1
ATOM 1058 C CA . ALA A 1 128 ? -11.839 -3.880 19.251 1.00 94.44 128 ALA A CA 1
ATOM 1059 C C . ALA A 1 128 ? -11.646 -3.505 20.722 1.00 94.44 128 ALA A C 1
ATOM 1061 O O . ALA A 1 128 ? -12.466 -3.897 21.547 1.00 94.44 128 ALA A O 1
ATOM 1062 N N . ASP A 1 129 ? -10.673 -2.639 21.011 1.00 94.75 129 ASP A N 1
ATOM 1063 C CA . ASP A 1 129 ? -10.385 -2.143 22.360 1.00 94.75 129 ASP A CA 1
ATOM 1064 C C . ASP A 1 129 ? -11.617 -1.439 22.956 1.00 94.75 129 ASP A C 1
ATOM 1066 O O . ASP A 1 129 ? -12.170 -1.883 23.959 1.00 94.75 129 ASP A O 1
ATOM 1070 N N . LYS A 1 130 ? -12.201 -0.472 22.232 1.00 95.31 130 LYS A N 1
ATOM 1071 C CA . LYS A 1 130 ? -13.450 0.216 22.633 1.00 95.31 130 LYS A CA 1
ATOM 1072 C C . LYS A 1 130 ? -14.672 -0.691 22.758 1.00 95.31 130 LYS A C 1
ATOM 1074 O O . LYS A 1 130 ? -15.717 -0.268 23.268 1.00 95.31 130 LYS A O 1
ATOM 1079 N N . ARG A 1 131 ? -14.650 -1.876 22.146 1.00 94.25 131 ARG A N 1
ATOM 1080 C CA . ARG A 1 131 ? -15.719 -2.869 22.296 1.00 94.25 131 ARG A CA 1
ATOM 1081 C C . ARG A 1 131 ? -15.510 -3.662 23.579 1.00 94.25 131 ARG A C 1
ATOM 1083 O O . ARG A 1 131 ? -16.492 -3.828 24.292 1.00 94.25 131 ARG A O 1
ATOM 1090 N N . MET A 1 132 ? -14.281 -4.086 23.865 1.00 93.94 132 MET A N 1
ATOM 1091 C CA . MET A 1 132 ? -13.927 -4.761 25.115 1.00 93.94 132 MET A CA 1
ATOM 1092 C C . MET A 1 132 ? -14.187 -3.851 26.318 1.00 93.94 132 MET A C 1
ATOM 1094 O O . MET A 1 132 ? -14.985 -4.218 27.167 1.00 93.94 132 MET A O 1
ATOM 1098 N N . GLU A 1 133 ? -13.664 -2.619 26.313 1.00 95.38 133 GLU A N 1
ATOM 1099 C CA . GLU A 1 133 ? -13.887 -1.621 27.378 1.00 95.38 133 GLU A CA 1
ATOM 1100 C C . GLU A 1 133 ? -15.376 -1.401 27.679 1.00 95.38 133 GLU A C 1
ATOM 1102 O O . GLU A 1 133 ? -15.794 -1.283 28.825 1.00 95.38 133 GLU A O 1
ATOM 1107 N N . ARG A 1 134 ? -16.212 -1.364 26.635 1.00 94.06 134 ARG A N 1
ATOM 1108 C CA . ARG A 1 134 ? -17.659 -1.172 26.783 1.00 94.06 134 ARG A CA 1
ATOM 1109 C C . ARG A 1 134 ? -18.342 -2.378 27.409 1.00 94.06 134 ARG A C 1
ATOM 1111 O O . ARG A 1 134 ? -19.276 -2.192 28.179 1.00 94.06 134 ARG A O 1
ATOM 1118 N N . ILE A 1 135 ? -17.964 -3.582 26.991 1.00 94.38 135 ILE A N 1
ATOM 1119 C CA . ILE A 1 135 ? -18.542 -4.813 27.531 1.00 94.38 135 ILE A CA 1
ATOM 1120 C C . ILE A 1 135 ? -18.123 -4.955 28.995 1.00 94.38 135 ILE A C 1
ATOM 1122 O O . ILE A 1 135 ? -18.987 -5.201 29.827 1.00 94.38 135 ILE A O 1
ATOM 1126 N N . GLU A 1 136 ? -16.862 -4.665 29.316 1.00 95.25 136 GLU A N 1
ATOM 1127 C CA . GLU A 1 136 ? -16.345 -4.691 30.686 1.00 95.25 136 GLU A CA 1
ATOM 1128 C C . GLU A 1 136 ? -17.056 -3.670 31.588 1.00 95.25 136 GLU A C 1
ATOM 1130 O O . GLU A 1 136 ? -17.591 -4.030 32.632 1.00 95.25 136 GLU A O 1
ATOM 1135 N N . ALA A 1 137 ? -17.220 -2.424 31.128 1.00 95.44 137 ALA A N 1
ATOM 1136 C CA . ALA A 1 137 ? -17.960 -1.397 31.869 1.00 95.44 137 ALA A CA 1
ATOM 1137 C C . ALA A 1 137 ? -19.456 -1.726 32.067 1.00 95.44 137 ALA A C 1
ATOM 1139 O O . ALA A 1 137 ? -20.102 -1.189 32.969 1.00 95.44 137 ALA A O 1
ATOM 1140 N N . ILE A 1 138 ? -20.050 -2.556 31.200 1.00 95.19 138 ILE A N 1
ATOM 1141 C CA . ILE A 1 138 ? -21.418 -3.063 31.393 1.00 95.19 138 ILE A CA 1
ATOM 1142 C C . ILE A 1 138 ? -21.406 -4.235 32.371 1.00 95.19 138 ILE A C 1
ATOM 1144 O O . ILE A 1 138 ? -22.298 -4.303 33.208 1.00 95.19 138 ILE A O 1
ATOM 1148 N N . ARG A 1 139 ? -20.406 -5.117 32.291 1.00 94.00 139 ARG A N 1
ATOM 1149 C CA . ARG A 1 139 ? -20.251 -6.290 33.155 1.00 94.00 139 ARG A CA 1
ATOM 1150 C C . ARG A 1 139 ? -20.117 -5.907 34.625 1.00 94.00 139 ARG A C 1
ATOM 1152 O O . ARG A 1 139 ? -20.765 -6.535 35.453 1.00 94.00 139 ARG A O 1
ATOM 1159 N N . GLU A 1 140 ? -19.369 -4.845 34.915 1.00 94.19 140 GLU A N 1
ATOM 1160 C CA . GLU A 1 140 ? -19.223 -4.281 36.264 1.00 94.19 140 GLU A CA 1
ATOM 1161 C C . GLU A 1 140 ? -20.565 -3.808 36.852 1.00 94.19 140 GLU A C 1
ATOM 1163 O O . GLU A 1 140 ? -20.826 -3.974 38.038 1.00 94.19 140 GLU A O 1
ATOM 1168 N N . LYS A 1 141 ? -21.456 -3.254 36.018 1.00 94.56 141 LYS A N 1
ATOM 1169 C CA . LYS A 1 141 ? -22.763 -2.733 36.460 1.00 94.56 141 LYS A CA 1
ATOM 1170 C C . LYS A 1 141 ? -23.859 -3.792 36.480 1.00 94.56 141 LYS A C 1
ATOM 1172 O O . LYS A 1 141 ? -24.736 -3.764 37.336 1.00 94.56 141 LYS A O 1
ATOM 1177 N N . ASN A 1 142 ? -23.896 -4.643 35.459 1.00 93.81 142 ASN A N 1
ATOM 1178 C CA . ASN A 1 142 ? -24.901 -5.680 35.286 1.00 93.81 142 ASN A CA 1
ATOM 1179 C C . ASN A 1 142 ? -24.332 -6.830 34.420 1.00 93.81 142 ASN A C 1
ATOM 1181 O O . ASN A 1 142 ? -24.260 -6.700 33.188 1.00 93.81 142 ASN A O 1
ATOM 1185 N N . PRO A 1 143 ? -23.970 -7.968 35.036 1.00 93.88 143 PRO A N 1
ATOM 1186 C CA . PRO A 1 143 ? -23.356 -9.092 34.329 1.00 93.88 143 PRO A CA 1
ATOM 1187 C C . PRO A 1 143 ? -24.315 -9.804 33.356 1.00 93.88 143 PRO A C 1
ATOM 1189 O O . PRO A 1 143 ? -23.883 -10.290 32.306 1.00 93.88 143 PRO A O 1
ATOM 1192 N N . GLU A 1 144 ? -25.619 -9.823 33.636 1.00 95.19 144 GLU A N 1
ATOM 1193 C CA . GLU A 1 144 ? -26.626 -10.453 32.768 1.00 95.19 144 GLU A CA 1
ATOM 1194 C C . GLU A 1 144 ? -26.766 -9.700 31.440 1.00 95.19 144 GLU A C 1
ATOM 1196 O O . GLU A 1 144 ? -26.719 -10.288 30.354 1.00 95.19 144 GLU A O 1
ATOM 1201 N N . LYS A 1 145 ? -26.855 -8.364 31.507 1.00 94.38 145 LYS A N 1
ATOM 1202 C CA . LYS A 1 145 ? -26.920 -7.502 30.319 1.00 94.38 145 LYS A CA 1
ATOM 1203 C C . LYS A 1 145 ? -25.660 -7.622 29.467 1.00 94.38 145 LYS A C 1
ATOM 1205 O O . LYS A 1 145 ? -25.765 -7.589 28.240 1.00 94.38 145 LYS A O 1
ATOM 1210 N N . ALA A 1 146 ? -24.485 -7.758 30.085 1.00 93.56 146 ALA A N 1
ATOM 1211 C CA . ALA A 1 146 ? -23.236 -7.988 29.360 1.00 93.56 146 ALA A CA 1
ATOM 1212 C C . ALA A 1 146 ? -23.284 -9.308 28.575 1.00 93.56 146 ALA A C 1
ATOM 1214 O O . ALA A 1 146 ? -23.046 -9.303 27.366 1.00 93.56 146 ALA A O 1
ATOM 1215 N N . SER A 1 147 ? -23.702 -10.397 29.227 1.00 95.56 147 SER A N 1
ATOM 1216 C CA . SER A 1 147 ? -23.824 -11.728 28.616 1.00 95.56 147 SER A CA 1
ATOM 1217 C C . SER A 1 147 ? -24.787 -11.727 27.422 1.00 95.56 147 SER A C 1
ATOM 1219 O O . SER A 1 147 ? -24.442 -12.195 26.335 1.00 95.56 147 SER A O 1
ATOM 1221 N N . HIS A 1 148 ? -25.953 -11.088 27.564 1.00 95.56 148 HIS A N 1
ATOM 1222 C CA . HIS A 1 148 ? -26.914 -10.952 26.466 1.00 95.56 148 HIS A CA 1
ATOM 1223 C C . HIS A 1 148 ? -26.357 -10.127 25.288 1.00 95.56 148 HIS A C 1
ATOM 1225 O O . HIS A 1 148 ? -26.632 -10.404 24.117 1.00 95.56 148 HIS A O 1
ATOM 1231 N N . ILE A 1 149 ? -25.556 -9.090 25.557 1.00 93.94 149 ILE A N 1
ATOM 1232 C CA . ILE A 1 149 ? -24.899 -8.307 24.499 1.00 93.94 149 ILE A CA 1
ATOM 1233 C C . ILE A 1 149 ? -23.840 -9.148 23.780 1.00 93.94 149 ILE A C 1
ATOM 1235 O O . ILE A 1 149 ? -23.776 -9.113 22.550 1.00 93.94 149 ILE A O 1
ATOM 1239 N N . GLU A 1 150 ? -23.019 -9.900 24.508 1.00 93.88 150 GLU A N 1
ATOM 1240 C CA . GLU A 1 150 ? -22.013 -10.785 23.919 1.00 93.88 150 GLU A CA 1
ATOM 1241 C C . GLU A 1 150 ? -22.638 -11.852 23.021 1.00 93.88 150 GLU A C 1
ATOM 1243 O O . GLU A 1 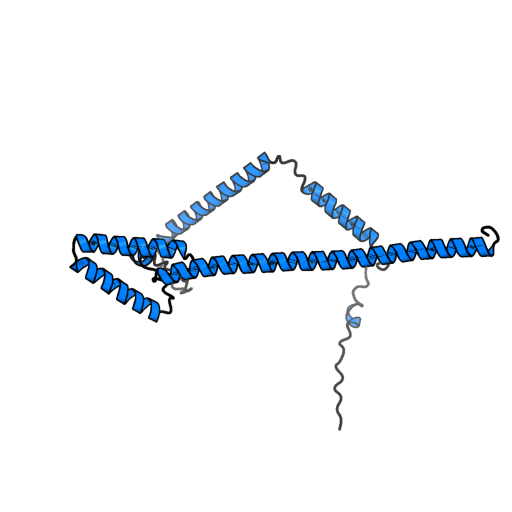150 ? -22.180 -12.042 21.888 1.00 93.88 150 GLU A O 1
ATOM 1248 N N . GLU A 1 151 ? -23.714 -12.487 23.486 1.00 96.38 151 GLU A N 1
ATOM 1249 C CA . GLU A 1 151 ? -24.493 -13.458 22.722 1.00 96.38 151 GLU A CA 1
ATOM 1250 C C . GLU A 1 151 ? -25.052 -12.836 21.436 1.00 96.38 151 GLU A C 1
ATOM 1252 O O . GLU A 1 151 ? -24.811 -13.343 20.337 1.00 96.38 151 GLU A O 1
ATOM 1257 N N . ASN A 1 152 ? -25.708 -11.677 21.539 1.00 94.81 152 ASN A N 1
ATOM 1258 C CA . ASN A 1 152 ? -26.212 -10.954 20.374 1.00 94.81 152 ASN A CA 1
ATOM 1259 C C . ASN A 1 152 ? -25.104 -10.650 19.363 1.00 94.81 152 ASN A C 1
ATOM 1261 O O . ASN A 1 152 ? -25.310 -10.754 18.150 1.00 94.81 152 ASN A O 1
ATOM 1265 N N . ILE A 1 153 ? -23.913 -10.252 19.819 1.00 93.31 153 ILE A N 1
ATOM 1266 C CA . ILE A 1 153 ? -22.814 -9.979 18.893 1.00 93.31 153 ILE A CA 1
ATOM 1267 C C . ILE A 1 153 ? -22.276 -11.279 18.280 1.00 93.31 153 ILE A C 1
ATOM 1269 O O . ILE A 1 153 ? -21.948 -11.290 17.092 1.00 93.31 153 ILE A O 1
ATOM 1273 N N . ARG A 1 154 ? -22.214 -12.378 19.039 1.00 94.19 154 ARG A N 1
ATOM 1274 C CA . ARG A 1 154 ? -21.811 -13.702 18.540 1.00 94.19 154 ARG A CA 1
ATOM 1275 C C . ARG A 1 154 ? -22.750 -14.196 17.436 1.00 94.19 154 ARG A C 1
ATOM 1277 O O . ARG A 1 154 ? -22.269 -14.619 16.380 1.00 94.19 154 ARG A O 1
ATOM 1284 N N . TRP A 1 155 ? -24.062 -14.065 17.619 1.00 95.19 155 TRP A N 1
ATOM 1285 C CA . TRP A 1 155 ? -25.051 -14.400 16.590 1.00 95.19 155 TRP A CA 1
ATOM 1286 C C . TRP A 1 155 ? -24.939 -13.488 15.371 1.00 95.19 155 TRP A C 1
ATOM 1288 O O . TRP A 1 155 ? -24.793 -13.974 14.251 1.00 95.19 155 TRP A O 1
ATOM 1298 N N . ASN A 1 156 ? -24.883 -12.167 15.566 1.00 93.50 156 ASN A N 1
ATOM 1299 C CA . ASN A 1 156 ? -24.712 -11.210 14.465 1.00 93.50 156 ASN A CA 1
ATOM 1300 C C . ASN A 1 156 ? -23.425 -11.450 13.660 1.00 93.50 156 ASN A C 1
ATOM 1302 O O . ASN A 1 156 ? -23.417 -11.312 12.435 1.00 93.50 156 ASN A O 1
ATOM 1306 N N . LYS A 1 157 ? -22.329 -11.816 14.334 1.00 93.38 157 LYS A N 1
ATOM 1307 C CA . LYS A 1 157 ? -21.072 -12.222 13.695 1.00 93.38 157 LYS A CA 1
ATOM 1308 C C . LYS A 1 157 ? -21.281 -13.458 12.820 1.00 93.38 157 LYS A C 1
ATOM 1310 O O . LYS A 1 157 ? -20.809 -13.488 11.686 1.00 93.38 157 LYS A O 1
ATOM 1315 N N . SER A 1 158 ? -21.998 -14.454 13.325 1.00 94.75 158 SER A N 1
ATOM 1316 C CA . SER A 1 158 ? -22.280 -15.690 12.593 1.00 94.75 158 SER A CA 1
ATOM 1317 C C . SER A 1 158 ? -23.157 -15.426 11.365 1.00 94.75 158 SER A C 1
ATOM 1319 O O . SER A 1 158 ? -22.758 -15.788 10.261 1.00 94.75 158 SER A O 1
ATOM 1321 N N . PHE A 1 159 ? -24.255 -14.674 11.509 1.00 95.31 159 PHE A N 1
ATOM 1322 C CA . PHE A 1 159 ? -25.121 -14.285 10.386 1.00 95.31 159 PHE A CA 1
ATOM 1323 C C . PHE A 1 159 ? -24.369 -13.525 9.289 1.00 95.31 159 PHE A C 1
ATOM 1325 O O . PHE A 1 159 ? -24.481 -13.853 8.112 1.00 95.31 159 PHE A O 1
ATOM 1332 N N . ARG A 1 160 ? -23.525 -12.555 9.657 1.00 92.44 160 ARG A N 1
ATOM 1333 C CA . ARG A 1 160 ? -22.710 -11.802 8.688 1.00 92.44 160 ARG A CA 1
ATOM 1334 C C . ARG A 1 160 ? -21.686 -12.677 7.967 1.00 92.44 160 ARG A C 1
ATOM 1336 O O . ARG A 1 160 ? -21.382 -12.430 6.803 1.00 92.44 160 ARG A O 1
ATOM 1343 N N . ARG A 1 161 ? -21.130 -13.683 8.647 1.00 93.94 161 ARG A N 1
ATOM 1344 C CA . ARG A 1 161 ? -20.216 -14.645 8.021 1.00 93.94 161 ARG A CA 1
ATOM 1345 C C . ARG A 1 161 ? -20.957 -15.506 6.997 1.00 93.94 161 ARG A C 1
ATOM 1347 O O . ARG A 1 161 ? -20.413 -15.709 5.916 1.00 93.94 161 ARG A O 1
ATOM 1354 N N . VAL A 1 162 ? -22.177 -15.946 7.315 1.00 95.50 162 VAL A N 1
ATOM 1355 C CA . VAL A 1 162 ? -23.062 -16.664 6.378 1.00 95.50 162 VAL A CA 1
ATOM 1356 C C . VAL A 1 162 ? -23.415 -15.785 5.174 1.00 95.50 162 VAL A C 1
ATOM 1358 O O . VAL A 1 162 ? -23.346 -16.249 4.044 1.00 95.50 162 VAL A O 1
ATOM 1361 N N . GLU A 1 163 ? -23.654 -14.487 5.383 1.00 92.19 163 GLU A N 1
ATOM 1362 C CA . GLU A 1 163 ? -23.848 -13.490 4.312 1.00 92.19 163 GLU A CA 1
ATOM 1363 C C . GLU A 1 163 ? -22.588 -13.280 3.431 1.00 92.19 163 GLU A C 1
ATOM 1365 O O . GLU A 1 163 ? -22.602 -12.509 2.473 1.00 92.19 163 GLU A O 1
ATOM 1370 N N . GLY A 1 164 ? -21.455 -13.915 3.758 1.00 91.94 164 GLY A N 1
ATOM 1371 C CA . GLY A 1 164 ? -20.188 -13.782 3.033 1.00 91.94 164 GLY A CA 1
ATOM 1372 C C . GLY A 1 164 ? -19.357 -12.557 3.431 1.00 91.94 164 GLY A C 1
ATOM 1373 O O . GLY A 1 164 ? -18.311 -12.279 2.830 1.00 91.94 164 GLY A O 1
ATOM 1374 N N . GLN A 1 165 ? -19.764 -11.808 4.461 1.00 91.50 165 GLN A N 1
ATOM 1375 C CA . GLN A 1 165 ? -18.987 -10.672 4.951 1.00 91.50 165 GLN A CA 1
ATOM 1376 C C . GLN A 1 165 ? -17.767 -11.161 5.747 1.00 91.50 165 GLN A C 1
ATOM 1378 O O . GLN A 1 165 ? -17.872 -11.899 6.727 1.00 91.50 165 GLN A O 1
ATOM 1383 N N . LYS A 1 166 ? -16.569 -10.703 5.356 1.00 92.69 166 LYS A N 1
ATOM 1384 C CA . LYS A 1 166 ? -15.323 -10.996 6.084 1.00 92.69 166 LYS A CA 1
ATOM 1385 C C . LYS A 1 166 ? -15.221 -10.148 7.349 1.00 92.69 166 LYS A C 1
ATOM 1387 O O . LYS A 1 166 ? -15.014 -8.936 7.268 1.00 92.69 166 LYS A O 1
ATOM 1392 N N . ILE A 1 167 ? -15.285 -10.813 8.496 1.00 93.44 167 ILE A N 1
ATOM 1393 C CA . ILE A 1 167 ? -15.238 -10.199 9.825 1.00 93.44 167 ILE A CA 1
ATOM 1394 C C . ILE A 1 167 ? -13.821 -10.293 10.388 1.00 93.44 167 ILE A C 1
ATOM 1396 O O . ILE A 1 167 ? -13.214 -11.362 10.372 1.00 93.44 167 ILE A O 1
ATOM 1400 N N . LYS A 1 168 ? -13.289 -9.165 10.863 1.00 93.62 168 LYS A N 1
ATOM 1401 C CA . LYS A 1 168 ? -11.908 -9.020 11.344 1.00 93.62 168 LYS A CA 1
ATOM 1402 C C . LYS A 1 168 ? -11.885 -8.510 12.786 1.00 93.62 168 LYS A C 1
ATOM 1404 O O . LYS A 1 168 ? -11.423 -7.399 13.034 1.00 93.62 168 LYS A O 1
ATOM 1409 N N . ASP A 1 169 ? -12.422 -9.305 13.701 1.00 90.44 169 ASP A N 1
ATOM 1410 C CA . ASP A 1 169 ? -12.563 -8.919 15.112 1.00 90.44 169 ASP A CA 1
ATOM 1411 C C . ASP A 1 169 ? -11.282 -9.145 15.925 1.00 90.44 169 ASP A C 1
ATOM 1413 O O . ASP A 1 169 ? -11.059 -8.448 16.909 1.00 90.44 169 ASP A O 1
ATOM 1417 N N . ASP A 1 170 ? -10.451 -10.117 15.536 1.00 93.50 170 ASP A N 1
ATOM 1418 C CA . ASP A 1 170 ? -9.403 -10.629 16.422 1.00 93.50 170 ASP A CA 1
ATOM 1419 C C . ASP A 1 170 ? -8.215 -9.646 16.521 1.00 93.50 170 ASP A C 1
ATOM 1421 O O . ASP A 1 170 ? -7.536 -9.401 15.509 1.00 93.50 170 ASP A O 1
ATOM 1425 N N . PRO A 1 171 ? -7.903 -9.103 17.714 1.00 93.69 171 PRO A N 1
ATOM 1426 C CA . PRO A 1 171 ? -6.890 -8.059 17.878 1.00 93.69 171 PRO A CA 1
ATOM 1427 C C . PRO A 1 171 ? -5.493 -8.519 17.442 1.00 93.69 171 PRO A C 1
ATOM 1429 O O . PRO A 1 171 ? -4.763 -7.769 16.788 1.00 93.69 171 PRO A O 1
ATOM 1432 N N . ASP A 1 172 ? -5.134 -9.779 17.687 1.00 95.62 172 ASP A N 1
ATOM 1433 C CA . ASP A 1 172 ? -3.820 -10.309 17.312 1.00 95.62 172 ASP A CA 1
ATOM 1434 C C . ASP A 1 172 ? -3.654 -10.454 15.800 1.00 95.62 172 ASP A C 1
ATOM 1436 O O . ASP A 1 172 ? -2.596 -10.143 15.242 1.00 95.62 172 ASP A O 1
ATOM 1440 N N . LEU A 1 173 ? -4.714 -10.851 15.089 1.00 95.81 173 LEU A N 1
ATOM 1441 C CA . LEU A 1 173 ? -4.702 -10.882 13.627 1.00 95.81 173 LEU A CA 1
ATOM 1442 C C . LEU A 1 173 ? -4.653 -9.470 13.039 1.00 95.81 173 LEU A C 1
ATOM 1444 O O . LEU A 1 173 ? -4.017 -9.266 11.997 1.00 95.81 173 LEU A O 1
ATOM 1448 N N . LEU A 1 174 ? -5.283 -8.489 13.691 1.00 96.00 174 LEU A N 1
ATOM 1449 C CA . LEU A 1 174 ? -5.206 -7.080 13.304 1.00 96.00 174 LEU A CA 1
ATOM 1450 C C . LEU A 1 174 ? -3.778 -6.537 13.469 1.00 96.00 174 LEU A C 1
ATOM 1452 O O . LEU A 1 174 ? -3.242 -5.965 12.512 1.00 96.00 174 LEU A O 1
ATOM 1456 N N . ARG A 1 175 ? -3.120 -6.801 14.607 1.00 96.00 175 ARG A N 1
ATOM 1457 C CA . ARG A 1 175 ? -1.706 -6.457 14.857 1.00 96.00 175 ARG A CA 1
ATOM 1458 C C . ARG A 1 175 ? -0.772 -7.116 13.837 1.00 96.00 175 ARG A C 1
ATOM 1460 O O . ARG A 1 175 ? -0.018 -6.425 13.151 1.00 96.00 175 ARG A O 1
ATOM 1467 N N . LYS A 1 176 ? -0.901 -8.431 13.613 1.00 97.25 176 LYS A N 1
ATOM 1468 C CA . LYS A 1 176 ? -0.144 -9.160 12.570 1.00 97.25 176 LYS A CA 1
ATOM 1469 C C . LYS A 1 176 ? -0.369 -8.566 11.176 1.00 97.25 176 LYS A C 1
ATOM 1471 O O . LYS A 1 176 ? 0.548 -8.476 10.360 1.00 97.25 176 LYS A O 1
ATOM 1476 N N . SER A 1 177 ? -1.592 -8.137 10.874 1.00 95.88 177 SER A N 1
ATOM 1477 C CA . SER A 1 177 ? -1.923 -7.518 9.587 1.00 95.88 177 SER A CA 1
ATOM 1478 C C . SER A 1 177 ? -1.310 -6.128 9.412 1.00 95.88 177 SER A C 1
ATOM 1480 O O . SER A 1 177 ? -0.931 -5.785 8.289 1.00 95.88 177 SER A O 1
ATOM 1482 N N . LEU A 1 178 ? -1.153 -5.351 10.489 1.00 96.19 178 LEU A N 1
ATOM 1483 C CA . LEU A 1 178 ? -0.399 -4.094 10.465 1.00 96.19 178 LEU A CA 1
ATOM 1484 C C . LEU A 1 178 ? 1.072 -4.333 10.117 1.00 96.19 178 LEU A C 1
ATOM 1486 O O . LEU A 1 178 ? 1.568 -3.712 9.174 1.00 96.19 178 LEU A O 1
ATOM 1490 N N . LEU A 1 179 ? 1.722 -5.287 10.788 1.00 96.50 179 LEU A N 1
ATOM 1491 C CA . LEU A 1 179 ? 3.116 -5.656 10.518 1.00 96.50 179 LEU A CA 1
ATOM 1492 C C . LEU A 1 179 ? 3.304 -6.129 9.071 1.00 96.50 179 LEU A C 1
ATOM 1494 O O . LEU A 1 179 ? 4.182 -5.648 8.355 1.00 96.50 179 LEU A O 1
ATOM 1498 N N . ARG A 1 180 ? 2.406 -6.994 8.573 1.00 97.56 180 ARG A N 1
ATOM 1499 C CA . ARG A 1 180 ? 2.403 -7.408 7.158 1.00 97.56 180 ARG A CA 1
ATOM 1500 C C . ARG A 1 180 ? 2.274 -6.213 6.216 1.00 97.56 180 ARG A C 1
ATOM 1502 O O . ARG A 1 180 ? 2.988 -6.137 5.219 1.00 97.56 180 ARG A O 1
ATOM 1509 N N . LYS A 1 181 ? 1.392 -5.254 6.518 1.00 96.62 181 LYS A N 1
ATOM 1510 C CA . LYS A 1 181 ? 1.207 -4.048 5.695 1.00 96.62 181 LYS A CA 1
ATOM 1511 C C . LYS A 1 181 ? 2.470 -3.182 5.677 1.00 96.62 181 LYS A C 1
ATOM 1513 O O . LYS A 1 181 ? 2.797 -2.645 4.621 1.00 96.62 181 LYS A O 1
ATOM 1518 N N . GLN A 1 182 ? 3.177 -3.060 6.800 1.00 96.94 182 GLN A N 1
ATOM 1519 C CA . GLN A 1 182 ? 4.458 -2.349 6.882 1.00 96.94 182 GLN A CA 1
ATOM 1520 C C . GLN A 1 182 ? 5.549 -3.060 6.071 1.00 96.94 182 GLN A C 1
ATOM 1522 O O . GLN A 1 182 ? 6.114 -2.446 5.166 1.00 96.94 182 GLN A O 1
ATOM 1527 N N . LYS A 1 183 ? 5.747 -4.368 6.276 1.00 98.25 183 LYS A N 1
ATOM 1528 C CA . LYS A 1 183 ? 6.709 -5.179 5.508 1.00 98.25 183 LYS A CA 1
ATOM 1529 C C . LYS A 1 183 ? 6.458 -5.098 4.000 1.00 98.25 183 LYS A C 1
ATOM 1531 O O . LYS A 1 183 ? 7.379 -4.910 3.211 1.00 98.25 183 LYS A O 1
ATOM 1536 N N . MET A 1 184 ? 5.196 -5.162 3.573 1.00 98.06 184 MET A N 1
ATOM 1537 C CA . MET A 1 184 ? 4.846 -5.035 2.154 1.00 98.06 184 MET A CA 1
ATOM 1538 C C . MET A 1 184 ? 5.155 -3.647 1.584 1.00 98.06 184 MET A C 1
ATOM 1540 O O . MET A 1 184 ? 5.526 -3.548 0.414 1.00 98.06 184 MET A O 1
ATOM 1544 N N . LYS A 1 185 ? 5.018 -2.572 2.371 1.00 98.19 185 LYS A N 1
ATOM 1545 C CA . LYS A 1 185 ? 5.439 -1.227 1.942 1.00 98.19 185 LYS A CA 1
ATOM 1546 C C . LYS A 1 185 ? 6.953 -1.160 1.756 1.00 98.19 185 LYS A C 1
ATOM 1548 O O . LYS A 1 185 ? 7.405 -0.641 0.741 1.00 98.19 185 LYS A O 1
ATOM 1553 N N . GLU A 1 186 ? 7.714 -1.729 2.684 1.00 98.25 186 GLU A N 1
ATOM 1554 C CA . GLU A 1 186 ? 9.174 -1.777 2.607 1.00 98.25 186 GLU A CA 1
ATOM 1555 C C . GLU A 1 186 ? 9.658 -2.569 1.383 1.00 98.25 186 GLU A C 1
ATOM 1557 O O . GLU A 1 186 ? 10.471 -2.072 0.607 1.00 98.25 186 GLU A O 1
ATOM 1562 N N . ILE A 1 187 ? 9.095 -3.758 1.138 1.00 98.38 187 ILE A N 1
ATOM 1563 C CA . ILE A 1 187 ? 9.411 -4.570 -0.050 1.00 98.38 187 ILE A CA 1
ATOM 1564 C C . ILE A 1 187 ? 9.121 -3.788 -1.334 1.00 98.38 187 ILE A C 1
ATOM 1566 O O . ILE A 1 187 ? 9.922 -3.797 -2.269 1.00 98.38 187 ILE A O 1
ATOM 1570 N N . ARG A 1 188 ? 7.980 -3.090 -1.395 1.00 98.62 188 ARG A N 1
ATOM 1571 C CA . ARG A 1 188 ? 7.618 -2.267 -2.558 1.00 98.62 188 ARG A CA 1
ATOM 1572 C C . ARG A 1 188 ? 8.598 -1.119 -2.770 1.00 98.62 188 ARG A C 1
ATOM 1574 O O . ARG A 1 188 ? 8.967 -0.890 -3.919 1.00 98.62 188 ARG A O 1
ATOM 1581 N N . ARG A 1 189 ? 9.029 -0.454 -1.693 1.00 98.44 189 ARG A N 1
ATOM 1582 C CA . ARG A 1 189 ? 10.057 0.594 -1.733 1.00 98.44 189 ARG A CA 1
ATOM 1583 C C . ARG A 1 189 ? 11.370 0.036 -2.281 1.00 98.44 189 ARG A C 1
ATOM 1585 O O . ARG A 1 189 ? 11.799 0.472 -3.338 1.00 98.44 189 ARG A O 1
ATOM 1592 N N . LYS A 1 190 ? 11.902 -1.038 -1.686 1.00 98.50 190 LYS A N 1
ATOM 1593 C CA . LYS A 1 190 ? 13.126 -1.710 -2.165 1.00 98.50 190 LYS A CA 1
ATOM 1594 C C . LYS A 1 190 ? 13.028 -2.129 -3.636 1.00 98.50 190 LYS A C 1
ATOM 1596 O O . LYS A 1 190 ? 13.977 -1.967 -4.394 1.00 98.50 190 LYS A O 1
ATOM 1601 N N . LYS A 1 191 ? 11.881 -2.667 -4.070 1.00 98.62 191 LYS A N 1
ATOM 1602 C CA . LYS A 1 191 ? 11.656 -3.046 -5.477 1.00 98.62 191 LYS A CA 1
ATOM 1603 C C . LYS A 1 191 ? 11.637 -1.829 -6.406 1.00 98.62 191 LYS A C 1
ATOM 1605 O O . LYS A 1 191 ? 12.070 -1.938 -7.548 1.00 98.62 191 LYS A O 1
ATOM 1610 N N . TRP A 1 192 ? 11.107 -0.697 -5.951 1.00 98.50 192 TRP A N 1
ATOM 1611 C CA . TRP A 1 192 ? 11.125 0.554 -6.703 1.00 98.50 192 TRP A CA 1
ATOM 1612 C C . TRP A 1 192 ? 12.542 1.122 -6.816 1.00 98.50 192 TRP A C 1
ATOM 1614 O O . TRP A 1 192 ? 12.982 1.372 -7.933 1.00 98.50 192 TRP A O 1
ATOM 1624 N N . ASP A 1 193 ? 13.285 1.174 -5.713 1.00 98.38 193 ASP A N 1
ATOM 1625 C CA . ASP A 1 193 ? 14.672 1.652 -5.691 1.00 98.38 193 ASP A CA 1
ATOM 1626 C C . ASP A 1 193 ? 15.567 0.799 -6.606 1.00 98.38 193 ASP A C 1
ATOM 1628 O O . ASP A 1 193 ? 16.295 1.328 -7.443 1.00 98.38 193 ASP A O 1
ATOM 1632 N N . LYS A 1 194 ? 15.420 -0.535 -6.562 1.00 98.44 194 LYS A N 1
ATOM 1633 C CA . LYS A 1 194 ? 16.112 -1.453 -7.488 1.00 98.44 194 LYS A CA 1
ATOM 1634 C C . LYS A 1 194 ? 15.796 -1.170 -8.959 1.00 98.44 194 LYS A C 1
ATOM 1636 O O . LYS A 1 194 ? 16.676 -1.297 -9.805 1.00 98.44 194 LYS A O 1
ATOM 1641 N N . ARG A 1 195 ? 14.550 -0.805 -9.291 1.00 98.38 195 ARG A N 1
ATOM 1642 C CA . ARG A 1 195 ? 14.173 -0.456 -10.673 1.00 98.38 195 ARG A CA 1
ATOM 1643 C C . ARG A 1 195 ? 14.808 0.853 -11.126 1.00 98.38 195 ARG A C 1
ATOM 1645 O O . ARG A 1 195 ? 15.228 0.926 -12.279 1.00 98.38 195 ARG A O 1
ATOM 1652 N N . ILE A 1 196 ? 14.881 1.850 -10.244 1.00 98.50 196 ILE A N 1
ATOM 1653 C CA . ILE A 1 196 ? 15.558 3.121 -10.528 1.00 98.50 196 ILE A CA 1
ATOM 1654 C C . ILE A 1 196 ? 17.036 2.854 -10.812 1.00 98.50 196 ILE A C 1
ATOM 1656 O O . ILE A 1 196 ? 17.484 3.110 -11.926 1.00 98.50 196 ILE A O 1
ATOM 1660 N N . GLN A 1 197 ? 17.741 2.205 -9.881 1.00 98.25 197 GLN A N 1
ATOM 1661 C CA . GLN A 1 197 ? 19.166 1.884 -10.026 1.00 98.25 197 GLN A CA 1
ATOM 1662 C C . GLN A 1 197 ? 19.453 1.068 -11.292 1.00 98.25 197 GLN A C 1
ATOM 1664 O O . GLN A 1 197 ? 20.418 1.319 -12.011 1.00 98.25 197 GLN A O 1
ATOM 1669 N N . PHE A 1 198 ? 18.601 0.087 -11.605 1.00 98.50 198 PHE A N 1
ATOM 1670 C CA . PHE A 1 198 ? 18.734 -0.692 -12.834 1.00 98.50 198 PHE A CA 1
ATOM 1671 C C . PHE A 1 198 ? 18.592 0.179 -14.090 1.00 98.50 198 PHE A C 1
ATOM 1673 O O . PHE A 1 198 ? 19.353 0.017 -15.045 1.00 98.50 198 PHE A O 1
ATOM 1680 N N . THR A 1 199 ? 17.634 1.107 -14.090 1.00 98.25 199 THR A N 1
ATOM 1681 C CA . THR A 1 199 ? 17.396 2.027 -15.209 1.00 98.25 199 THR A CA 1
ATOM 1682 C C . THR A 1 199 ? 18.568 2.988 -15.387 1.00 98.25 199 THR A C 1
ATOM 1684 O O . THR A 1 199 ? 19.081 3.115 -16.498 1.00 98.25 199 THR A O 1
ATOM 1687 N N . GLU A 1 200 ? 19.045 3.592 -14.300 1.00 98.31 200 GLU A N 1
ATOM 1688 C CA . GLU A 1 200 ? 20.211 4.482 -14.288 1.00 98.31 200 GLU A CA 1
ATOM 1689 C C . GLU A 1 200 ? 21.464 3.758 -14.781 1.00 98.31 200 GLU A C 1
ATOM 1691 O O . GLU A 1 200 ? 22.147 4.243 -15.682 1.00 98.31 200 GLU A O 1
ATOM 1696 N N . ARG A 1 201 ? 21.715 2.533 -14.302 1.00 98.44 201 ARG A N 1
ATOM 1697 C CA . ARG A 1 201 ? 22.819 1.696 -14.792 1.00 98.44 201 ARG A CA 1
ATOM 1698 C C . ARG A 1 201 ? 22.715 1.445 -16.296 1.00 98.44 201 ARG A C 1
ATOM 1700 O O . ARG A 1 201 ? 23.710 1.539 -17.010 1.00 98.44 201 ARG A O 1
ATOM 1707 N N . LYS A 1 202 ? 21.521 1.128 -16.809 1.00 98.50 202 LYS A N 1
ATOM 1708 C CA . LYS A 1 202 ? 21.311 0.922 -18.253 1.00 98.50 202 LYS A CA 1
ATOM 1709 C C . LYS A 1 202 ? 21.541 2.201 -19.059 1.00 98.50 202 LYS A C 1
ATOM 1711 O O . LYS A 1 202 ? 22.078 2.114 -20.163 1.00 98.50 202 LYS A O 1
ATOM 1716 N N . GLN A 1 203 ? 21.148 3.360 -18.539 1.00 98.38 203 GLN A N 1
ATOM 1717 C CA . GLN A 1 203 ? 21.414 4.655 -19.169 1.00 98.38 203 GLN A CA 1
ATOM 1718 C C . GLN A 1 203 ? 22.914 4.975 -19.174 1.00 98.38 203 GLN A C 1
ATOM 1720 O O . GLN A 1 203 ? 23.451 5.306 -20.231 1.00 98.38 203 GLN A O 1
ATOM 1725 N N . ALA A 1 204 ? 23.600 4.781 -18.044 1.00 98.12 204 ALA A N 1
ATOM 1726 C CA . ALA A 1 204 ? 25.039 4.989 -17.910 1.00 98.12 204 ALA A CA 1
ATOM 1727 C C . ALA A 1 204 ? 25.834 4.123 -18.898 1.00 98.12 204 ALA A C 1
ATOM 1729 O O . ALA A 1 204 ? 26.638 4.656 -19.654 1.00 98.12 204 ALA A O 1
ATOM 1730 N N . LEU A 1 205 ? 25.524 2.825 -19.001 1.00 98.50 205 LEU A N 1
ATOM 1731 C CA . LEU A 1 205 ? 26.176 1.918 -19.958 1.00 98.50 205 LEU A CA 1
ATOM 1732 C C . LEU A 1 205 ? 25.980 2.352 -21.421 1.00 98.50 205 LEU A C 1
ATOM 1734 O O . LEU A 1 205 ? 26.893 2.252 -22.243 1.00 98.50 205 LEU A O 1
ATOM 1738 N N . LYS A 1 206 ? 24.787 2.847 -21.779 1.00 98.56 206 LYS A N 1
ATOM 1739 C CA . LYS A 1 206 ? 24.536 3.385 -23.128 1.00 98.56 206 LYS A CA 1
ATOM 1740 C C . LYS A 1 206 ? 25.359 4.646 -23.384 1.00 98.56 206 LYS A C 1
ATOM 1742 O O . LYS A 1 206 ? 25.911 4.799 -24.475 1.00 98.56 206 LYS A O 1
ATOM 1747 N N . GLN A 1 207 ? 25.443 5.531 -22.394 1.00 98.38 207 GLN A N 1
ATOM 1748 C CA . GLN A 1 207 ? 26.208 6.766 -22.496 1.00 98.38 207 GLN A CA 1
ATOM 1749 C C . GLN A 1 207 ? 27.715 6.494 -22.576 1.00 98.38 207 GLN A C 1
ATOM 1751 O O . GLN A 1 207 ? 28.387 7.073 -23.424 1.00 98.38 207 GLN A O 1
ATOM 1756 N N . GLU A 1 208 ? 28.233 5.564 -21.778 1.00 98.38 208 GLU A N 1
ATOM 1757 C CA . GLU A 1 208 ? 29.624 5.108 -21.820 1.00 98.38 208 GLU A CA 1
ATOM 1758 C C . GLU A 1 208 ? 29.985 4.550 -23.203 1.00 98.38 208 GLU A C 1
ATOM 1760 O O . GLU A 1 208 ? 30.954 4.993 -23.823 1.00 98.38 208 GLU A O 1
ATOM 1765 N N . LYS A 1 209 ? 29.142 3.667 -23.762 1.00 98.62 209 LYS A N 1
ATOM 1766 C CA . LYS A 1 209 ? 29.322 3.153 -25.130 1.00 98.62 209 LYS A CA 1
ATOM 1767 C C . LYS A 1 209 ? 29.347 4.282 -26.164 1.00 98.62 209 LYS A C 1
ATOM 1769 O O . LYS A 1 209 ? 30.177 4.272 -27.072 1.00 98.62 209 LYS A O 1
ATOM 1774 N N . ARG A 1 210 ? 28.459 5.273 -26.035 1.00 98.38 210 ARG A N 1
ATOM 1775 C CA . ARG A 1 210 ? 28.432 6.448 -26.920 1.00 98.38 210 ARG A CA 1
ATOM 1776 C C . ARG A 1 210 ? 29.723 7.263 -26.810 1.00 98.38 210 ARG A C 1
ATOM 1778 O O . ARG A 1 210 ? 30.279 7.629 -27.842 1.00 98.38 210 ARG A O 1
ATOM 1785 N N . MET A 1 211 ? 30.212 7.511 -25.597 1.00 98.44 211 MET A N 1
ATOM 1786 C CA . MET A 1 211 ? 31.457 8.247 -25.359 1.00 98.44 211 MET A CA 1
ATOM 1787 C C . MET A 1 211 ? 32.672 7.505 -25.922 1.00 98.44 211 MET A C 1
ATOM 1789 O O . MET A 1 211 ? 33.457 8.108 -26.651 1.00 98.44 211 MET A O 1
ATOM 1793 N N . SER A 1 212 ? 32.772 6.193 -25.690 1.00 98.31 212 SER A N 1
ATOM 1794 C CA . SER A 1 212 ? 33.824 5.347 -26.268 1.00 98.31 212 SER A CA 1
ATOM 1795 C C . SER A 1 212 ? 33.805 5.384 -27.801 1.00 98.31 212 SER A C 1
ATOM 1797 O O . SER A 1 212 ? 34.840 5.586 -28.434 1.00 98.31 212 SER A O 1
ATOM 1799 N N . ASN A 1 213 ? 32.625 5.289 -28.424 1.00 98.38 213 ASN A N 1
ATOM 1800 C CA . ASN A 1 213 ? 32.491 5.377 -29.882 1.00 98.38 213 ASN A CA 1
ATOM 1801 C C . ASN A 1 213 ? 32.914 6.749 -30.433 1.00 98.38 213 ASN A C 1
ATOM 1803 O O . ASN A 1 213 ? 33.586 6.825 -31.463 1.00 98.38 213 ASN A O 1
ATOM 1807 N N . ILE A 1 214 ? 32.539 7.840 -29.755 1.00 98.25 214 ILE A N 1
ATOM 1808 C CA . ILE A 1 214 ? 32.959 9.199 -30.128 1.00 98.25 214 ILE A CA 1
ATOM 1809 C C . ILE A 1 214 ? 34.479 9.333 -30.011 1.00 98.25 214 ILE A C 1
ATOM 1811 O O . ILE A 1 214 ? 35.109 9.888 -30.911 1.00 98.25 214 ILE A O 1
ATOM 1815 N N . GLN A 1 215 ? 35.066 8.806 -28.938 1.00 98.06 215 GLN A N 1
ATOM 1816 C CA . GLN A 1 215 ? 36.502 8.861 -28.701 1.00 98.06 215 GLN A CA 1
ATOM 1817 C C . GLN A 1 215 ? 37.279 8.082 -29.769 1.00 98.06 215 GLN A C 1
ATOM 1819 O O . GLN A 1 215 ? 38.139 8.660 -30.431 1.00 98.06 215 GLN A O 1
ATOM 1824 N N . LYS A 1 216 ? 36.873 6.840 -30.063 1.00 98.31 216 LYS A N 1
ATOM 1825 C CA . LYS A 1 216 ? 37.429 6.042 -31.170 1.00 98.31 216 LYS A CA 1
ATOM 1826 C C . LYS A 1 216 ? 37.324 6.769 -32.511 1.00 98.31 216 LYS A C 1
ATOM 1828 O O . LYS A 1 216 ? 38.264 6.759 -33.305 1.00 98.31 216 LYS A O 1
ATOM 1833 N N . ARG A 1 217 ? 36.204 7.457 -32.778 1.00 98.31 217 ARG A N 1
ATOM 1834 C CA . ARG A 1 217 ? 36.052 8.272 -33.996 1.00 98.31 217 ARG A CA 1
ATOM 1835 C C . ARG A 1 217 ? 37.052 9.430 -34.020 1.00 98.31 217 ARG A C 1
ATOM 1837 O O . ARG A 1 217 ? 37.710 9.614 -35.043 1.00 98.31 217 ARG A O 1
ATOM 1844 N N . LYS A 1 218 ? 37.201 10.180 -32.923 1.00 98.12 218 LYS A N 1
ATOM 1845 C CA . LYS A 1 218 ? 38.178 11.280 -32.809 1.00 98.12 218 LYS A CA 1
ATOM 1846 C C . LYS A 1 218 ? 39.609 10.783 -33.026 1.00 98.12 218 LYS A C 1
ATOM 1848 O O . LYS A 1 218 ? 40.336 11.366 -33.830 1.00 98.12 218 LYS A O 1
ATOM 1853 N N . GLU A 1 219 ? 39.982 9.682 -32.382 1.00 97.81 219 GLU A N 1
ATOM 1854 C CA . GLU A 1 219 ? 41.293 9.041 -32.528 1.00 97.81 219 GLU A CA 1
ATOM 1855 C C . GLU A 1 219 ? 41.535 8.569 -33.961 1.00 97.81 219 GLU A C 1
ATOM 1857 O O . GLU A 1 219 ? 42.571 8.885 -34.536 1.00 97.81 219 GLU A O 1
ATOM 1862 N N . SER A 1 220 ? 40.554 7.920 -34.598 1.00 97.75 220 SER A N 1
ATOM 1863 C CA . SER A 1 220 ? 40.669 7.495 -36.000 1.00 97.75 220 SER A CA 1
ATOM 1864 C C . SER A 1 220 ? 40.892 8.677 -36.952 1.00 97.75 220 SER A C 1
ATOM 1866 O O . SER A 1 220 ? 41.692 8.583 -37.882 1.00 97.75 220 SER A O 1
ATOM 1868 N N . ILE A 1 221 ? 40.234 9.819 -36.711 1.00 98.06 221 ILE A N 1
ATOM 1869 C CA . ILE A 1 221 ? 40.425 11.042 -37.500 1.00 98.06 221 ILE A CA 1
ATOM 1870 C C . ILE A 1 221 ? 41.832 11.601 -37.264 1.00 98.06 221 ILE A C 1
ATOM 1872 O O . ILE A 1 221 ? 42.509 11.954 -38.232 1.00 98.06 221 ILE A O 1
ATOM 1876 N N . LYS A 1 222 ? 42.296 11.650 -36.007 1.00 96.88 222 LYS A N 1
ATOM 1877 C CA . LYS A 1 222 ? 43.658 12.084 -35.653 1.00 96.88 222 LYS A CA 1
ATOM 1878 C C . LYS A 1 222 ? 44.714 11.194 -36.318 1.00 96.88 222 LYS A C 1
ATOM 1880 O O . LYS A 1 222 ? 45.608 11.718 -36.975 1.00 96.88 222 LYS A O 1
ATOM 1885 N N . MET A 1 223 ? 44.564 9.872 -36.240 1.00 95.94 223 MET A N 1
ATOM 1886 C CA . MET A 1 223 ? 45.469 8.901 -36.865 1.00 95.94 223 MET A CA 1
ATOM 1887 C C . MET A 1 223 ? 45.476 9.018 -38.391 1.00 95.94 223 MET A C 1
ATOM 1889 O O . MET A 1 223 ? 46.545 9.040 -38.994 1.00 95.94 223 MET A O 1
ATOM 1893 N N . LYS A 1 224 ? 44.311 9.193 -39.032 1.00 95.88 224 LYS A N 1
ATOM 1894 C CA . LYS A 1 224 ? 44.230 9.452 -40.481 1.00 95.88 224 LYS A CA 1
ATOM 1895 C C . LYS A 1 224 ? 44.947 10.746 -40.878 1.00 95.88 224 LYS A C 1
ATOM 1897 O O . LYS A 1 224 ? 45.612 10.774 -41.911 1.00 95.88 224 LYS A O 1
ATOM 1902 N N . LYS A 1 225 ? 44.833 11.818 -40.081 1.00 95.06 225 LYS A N 1
ATOM 1903 C CA . LYS A 1 225 ? 45.571 13.074 -40.314 1.00 95.06 225 LYS A CA 1
ATOM 1904 C C . LYS A 1 225 ? 47.084 12.878 -40.156 1.00 95.06 225 LYS A C 1
ATOM 1906 O O . LYS A 1 225 ? 47.827 13.307 -41.034 1.00 95.06 225 LYS A O 1
ATOM 1911 N N . LEU A 1 226 ? 47.520 12.174 -39.109 1.00 94.75 226 LEU A N 1
ATOM 1912 C CA . LEU A 1 226 ? 48.930 11.846 -38.861 1.00 94.75 226 LEU A CA 1
ATOM 1913 C C . LEU A 1 226 ? 49.534 11.012 -40.004 1.00 94.75 226 LEU A C 1
ATOM 1915 O O . LEU A 1 226 ? 50.580 11.366 -40.539 1.00 94.75 226 LEU A O 1
ATOM 1919 N N . GLN A 1 227 ? 48.842 9.959 -40.448 1.00 93.81 227 GLN A N 1
ATOM 1920 C CA . GLN A 1 227 ? 49.274 9.132 -41.580 1.00 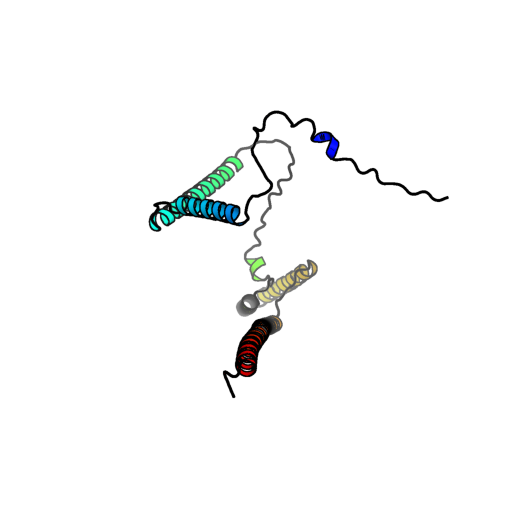93.81 227 GLN A CA 1
ATOM 1921 C C . GLN A 1 227 ? 49.374 9.935 -42.884 1.00 93.81 227 GLN A C 1
ATOM 1923 O O . GLN A 1 227 ? 50.328 9.764 -43.638 1.00 93.81 227 GLN A O 1
ATOM 1928 N N . LYS A 1 228 ? 48.421 10.840 -43.153 1.00 94.69 228 LYS A N 1
ATOM 1929 C CA . LYS A 1 228 ? 48.486 11.732 -44.324 1.00 94.69 228 LYS A CA 1
ATOM 1930 C C . LYS A 1 228 ? 49.684 12.682 -44.263 1.00 94.69 228 LYS A C 1
ATOM 1932 O O . LYS A 1 228 ? 50.285 12.939 -45.298 1.00 94.69 228 LYS A O 1
ATOM 1937 N N . ALA A 1 229 ? 50.025 13.207 -43.088 1.00 95.00 229 ALA A N 1
ATOM 1938 C CA . ALA A 1 229 ? 51.177 14.091 -42.921 1.00 95.00 229 ALA A CA 1
ATOM 1939 C C . ALA A 1 229 ? 52.513 13.343 -43.088 1.00 95.00 229 ALA A C 1
ATOM 1941 O O . ALA A 1 229 ? 53.374 13.839 -43.811 1.00 95.00 229 ALA A O 1
ATOM 1942 N N . ARG A 1 230 ? 52.632 12.123 -42.538 1.00 93.56 230 ARG A N 1
ATOM 1943 C CA . ARG A 1 230 ? 53.777 11.220 -42.767 1.00 93.56 230 ARG A CA 1
ATOM 1944 C C . ARG A 1 230 ? 53.974 10.882 -44.245 1.00 93.56 230 ARG A C 1
ATOM 1946 O O . ARG A 1 230 ? 55.057 11.076 -44.775 1.00 93.56 230 ARG A O 1
ATOM 1953 N N . LYS A 1 231 ? 52.905 10.484 -44.953 1.00 93.44 231 LYS A N 1
ATOM 1954 C CA . LYS A 1 231 ? 52.965 10.204 -46.405 1.00 93.44 231 LYS A CA 1
ATOM 1955 C C . LYS A 1 231 ? 53.424 11.399 -47.243 1.00 93.44 231 LYS A C 1
ATOM 1957 O O . LYS A 1 231 ? 53.939 11.205 -48.333 1.00 93.44 231 LYS A O 1
ATOM 1962 N N . LYS A 1 232 ? 53.204 12.626 -46.765 1.00 93.94 232 LYS A N 1
ATOM 1963 C CA . LYS A 1 232 ? 53.650 13.849 -47.440 1.00 93.94 232 LYS A CA 1
ATOM 1964 C C . LYS A 1 232 ? 54.989 14.388 -46.906 1.00 93.94 232 LYS A C 1
ATOM 1966 O O . LYS A 1 232 ? 55.278 15.554 -47.163 1.00 93.94 232 LYS A O 1
ATOM 1971 N N . GLY A 1 233 ? 55.725 13.620 -46.096 1.00 91.19 233 GLY A N 1
ATOM 1972 C CA . GLY A 1 233 ? 57.017 14.020 -45.521 1.00 91.19 233 GLY A CA 1
ATOM 1973 C C . GLY A 1 233 ? 56.963 15.186 -44.525 1.00 91.19 233 GLY A C 1
ATOM 1974 O O . GLY A 1 233 ? 57.988 15.779 -44.227 1.00 91.19 233 GLY A O 1
ATOM 1975 N N . ARG A 1 234 ? 55.778 15.560 -44.016 1.00 89.56 234 ARG A N 1
ATOM 1976 C CA . ARG A 1 234 ? 55.614 16.698 -43.081 1.00 89.56 234 ARG A CA 1
ATOM 1977 C C . ARG A 1 234 ? 55.903 16.336 -41.623 1.00 89.56 234 ARG A C 1
ATOM 1979 O O . ARG A 1 234 ? 55.998 17.222 -40.785 1.00 89.56 234 ARG A O 1
ATOM 1986 N N . ILE A 1 235 ? 55.928 15.044 -41.315 1.00 79.62 235 ILE A N 1
ATOM 1987 C CA . ILE A 1 235 ? 56.211 14.486 -39.992 1.00 79.62 235 ILE A CA 1
ATOM 1988 C C . ILE A 1 235 ? 57.146 13.309 -40.244 1.00 79.62 235 ILE A C 1
ATOM 1990 O O . ILE A 1 235 ? 56.779 12.436 -41.036 1.00 79.62 235 ILE A O 1
ATOM 1994 N N . LEU A 1 236 ? 58.316 13.335 -39.605 1.00 69.50 236 LEU A N 1
ATOM 1995 C CA . LEU A 1 236 ? 59.286 12.238 -39.586 1.00 69.50 236 LEU A CA 1
ATOM 1996 C C . LEU A 1 236 ? 58.687 11.011 -38.868 1.00 69.50 236 LEU A C 1
ATOM 1998 O O . LEU A 1 236 ? 58.031 11.174 -37.808 1.00 69.50 236 LEU A O 1
#

Radius of gyration: 39.23 Å; chains: 1; bounding box: 111×71×98 Å

Secondary structure (DSSP, 8-state):
-----------GGGGGGG--S---S---TT---HHHHHHHHHHHHHHHHHHH--S--HHHHHHHHHHHHHHHHHHHHHHHHHHHHHTTS-------------------HHHHHT---SS-HHHHHHHHHHHHHHHHHHHHH-HHHHHHHHHHHHHHHHHHHHTT------HHHHHHHHHHHHHHHHHHHHHHHHHHHHHHHHHHHHHHHHHHHHHHHHHHHHHHHHHHHHHTTS--